Protein AF-H1SJ37-F1 (afdb_monomer_lite)

Foldseek 3Di:
DVPPDLAAAEEADPPCLPPPLEAADQCVQAVQVVVVSVVVSRRHYYHADPVQSVCCVVCSVCLLAVNDQADEDEDDDDLCSLNDVSVVLLVVLLVQLCVQCVVQVVDPPHDVVVSVVSSVVSQVVDDCVSCVSVSHDDHVHHDPADDDDPVPPAHPSQVSNLPNNQSRHHDRDDDPPDDPVVVPPRSHPYGYD

Radius of gyration: 22.65 Å; chains: 1; bounding box: 47×51×65 Å

Secondary structure (DSSP, 8-state):
-TT---S-EEE-SGGGTT-TTEEEE-HHHHHHHHHHHHHTT--EEEEPPHHHHHHHHHHHHHHHTT--S-EEE-----GGGG-HHHHHHHHHHHHHHHHHHHHHHT-TTS-HHHHHHHHHHHHHT--TTTTTTTSS--TTS--S--S-B-SSS-BHHHHHHHHHHHH--PPP-PPTT--GGGSSS----EEE-

Sequence (193 aa):
RAAGWKGYWIDAASSLRMKDDAIIVLDPVNLGVIKDALAKGVKNFIGGNCTVSCMMMGLGGLFQHDLIDWMTSMTYQAASGGGAQHMRELLTQFGTLNASVKSLLDNPASAILEIDRTILATQHGLSADETKQFGVPLAGNLIPWIDKDLGNGVSKEEWKAGAETKQDPGPRRRLPGRDRRRADRRRWPVRAH

InterPro domains:
  IPR012280 Semialdehyde dehydrogenase, dimerisation domain [PF02774] (59-167)
  IPR036291 NAD(P)-binding domain superfamily [SSF51735] (1-62)

pLDDT: mean 87.0, std 17.17, range [38.41, 98.56]

Structure (mmCIF, N/CA/C/O backbone):
data_AF-H1SJ37-F1
#
_entry.id   AF-H1SJ37-F1
#
loop_
_atom_site.group_PDB
_atom_site.id
_atom_site.type_symbol
_atom_site.label_atom_id
_atom_site.label_alt_id
_atom_site.label_comp_id
_atom_site.label_asym_id
_atom_site.label_entity_id
_atom_site.label_seq_id
_atom_site.pdbx_PDB_ins_code
_atom_site.Cartn_x
_atom_site.Cartn_y
_atom_site.Cartn_z
_atom_site.occupancy
_atom_site.B_iso_or_equiv
_atom_site.auth_seq_id
_atom_site.auth_comp_id
_atom_site.auth_asym_id
_atom_site.auth_atom_id
_atom_site.pdbx_PDB_model_num
ATOM 1 N N . ARG A 1 1 ? -12.167 21.259 14.407 1.00 58.62 1 ARG A N 1
ATOM 2 C CA . ARG A 1 1 ? -13.414 21.190 15.219 1.00 58.62 1 ARG A CA 1
ATOM 3 C C . ARG A 1 1 ? -13.707 22.484 16.002 1.00 58.62 1 ARG A C 1
ATOM 5 O O . ARG A 1 1 ? -14.467 22.452 16.957 1.00 58.62 1 ARG A O 1
ATOM 12 N N . ALA A 1 2 ? -13.192 23.640 15.571 1.00 57.69 2 ALA A N 1
ATOM 13 C CA . ALA A 1 2 ? -13.284 24.897 16.323 1.00 57.69 2 ALA A CA 1
ATOM 14 C C . ALA A 1 2 ? -14.695 25.531 16.390 1.00 57.69 2 ALA A C 1
ATOM 16 O O . ALA A 1 2 ? -14.888 26.486 17.127 1.00 57.69 2 ALA A O 1
ATOM 17 N N . ALA A 1 3 ? -15.686 24.997 15.665 1.00 71.94 3 ALA A N 1
ATOM 18 C CA . ALA A 1 3 ? -17.023 25.588 15.533 1.00 71.94 3 ALA A CA 1
ATOM 19 C C . ALA A 1 3 ? -18.129 24.901 16.373 1.00 71.94 3 ALA A C 1
ATOM 21 O O . ALA A 1 3 ? -19.308 25.106 16.111 1.00 71.94 3 ALA A O 1
ATOM 22 N N . GLY A 1 4 ? -17.786 24.037 17.340 1.00 85.50 4 GLY A N 1
ATOM 23 C CA . GLY A 1 4 ? -18.787 23.391 18.214 1.00 85.50 4 GLY A CA 1
ATOM 24 C C . GLY A 1 4 ? -19.669 22.325 17.540 1.00 85.50 4 GLY A C 1
ATOM 25 O O . GLY A 1 4 ? -20.708 21.951 18.079 1.00 85.50 4 GLY A O 1
ATOM 26 N N . TRP A 1 5 ? -19.269 21.824 16.369 1.00 88.62 5 TRP A N 1
ATOM 27 C CA . TRP A 1 5 ? -20.016 20.812 15.618 1.00 88.62 5 TRP A CA 1
ATOM 28 C C . TRP A 1 5 ? -20.057 19.453 16.342 1.00 88.62 5 TRP A C 1
ATOM 30 O O . TRP A 1 5 ? -19.019 18.941 16.763 1.00 88.62 5 TRP A O 1
ATOM 40 N N . LYS A 1 6 ? -21.259 18.866 16.453 1.00 89.31 6 LYS A N 1
ATOM 41 C CA . LYS A 1 6 ? -21.548 17.608 17.184 1.00 89.31 6 LYS A CA 1
ATOM 42 C C . LYS A 1 6 ? -22.060 16.465 16.287 1.00 89.31 6 LYS A C 1
ATOM 44 O O . LYS A 1 6 ? -22.651 15.505 16.783 1.00 89.31 6 LYS A O 1
ATOM 49 N N . GLY A 1 7 ? -21.900 16.600 14.970 1.00 94.25 7 GLY A N 1
ATOM 50 C CA . GLY A 1 7 ? -22.308 15.583 13.999 1.00 94.25 7 GLY A CA 1
ATOM 51 C C . GLY A 1 7 ? -21.370 14.373 13.966 1.00 94.25 7 GLY A C 1
ATOM 52 O O . GLY A 1 7 ? -20.367 14.326 14.674 1.00 94.25 7 GLY A O 1
ATOM 53 N N . TYR A 1 8 ? -21.718 13.386 13.141 1.00 96.69 8 TYR A N 1
ATOM 54 C CA . TYR A 1 8 ? -20.903 12.189 12.922 1.00 96.69 8 TYR A CA 1
ATOM 55 C C . TYR A 1 8 ? -19.739 12.478 11.977 1.00 96.69 8 TYR A C 1
ATOM 57 O O . TYR A 1 8 ? -19.958 12.882 10.839 1.00 96.69 8 TYR A O 1
ATOM 65 N N . TRP A 1 9 ? -18.514 12.238 12.437 1.00 96.88 9 TRP A N 1
ATOM 66 C CA . TRP A 1 9 ? -17.294 12.329 11.643 1.00 96.88 9 TRP A CA 1
ATOM 67 C C . TRP A 1 9 ? -16.893 10.941 11.149 1.00 96.88 9 TRP A C 1
ATOM 69 O O . TRP A 1 9 ? -16.486 10.101 11.955 1.00 96.88 9 TRP A O 1
ATOM 79 N N . ILE A 1 10 ? -16.997 10.725 9.839 1.00 96.94 10 ILE A N 1
ATOM 80 C CA . ILE A 1 10 ? -16.573 9.491 9.176 1.00 96.94 10 ILE A CA 1
ATOM 81 C C . ILE A 1 10 ? -15.348 9.807 8.325 1.00 96.94 10 ILE A C 1
ATOM 83 O O . ILE A 1 10 ? -15.395 10.727 7.511 1.00 96.94 10 ILE A O 1
ATOM 87 N N . ASP A 1 11 ? -14.252 9.081 8.536 1.00 95.25 11 ASP A N 1
ATOM 88 C CA . ASP A 1 11 ? -12.955 9.417 7.942 1.00 95.25 11 ASP A CA 1
ATOM 89 C C . ASP A 1 11 ? -12.167 8.164 7.556 1.00 95.25 11 ASP A C 1
ATOM 91 O O . ASP A 1 11 ? -12.225 7.156 8.252 1.00 95.25 11 ASP A O 1
ATOM 95 N N . ALA A 1 12 ? -11.395 8.232 6.475 1.00 91.88 12 ALA A N 1
ATOM 96 C CA . ALA A 1 12 ? -10.461 7.177 6.078 1.00 91.88 12 ALA A CA 1
ATOM 97 C C . ALA A 1 12 ? -9.034 7.426 6.609 1.00 91.88 12 ALA A C 1
ATOM 99 O O . ALA A 1 12 ? -8.207 6.508 6.646 1.00 91.88 12 ALA A O 1
ATOM 100 N N . ALA A 1 13 ? -8.727 8.661 7.020 1.00 90.56 13 ALA A N 1
ATOM 101 C CA . ALA A 1 13 ? -7.406 9.050 7.488 1.00 90.56 13 ALA A CA 1
ATOM 102 C C . ALA A 1 13 ? -7.042 8.386 8.824 1.00 90.56 13 ALA A C 1
ATOM 104 O O . ALA A 1 13 ? -7.863 8.212 9.722 1.00 90.56 13 ALA A O 1
ATOM 105 N N . SER A 1 14 ? -5.757 8.077 9.007 1.00 90.56 14 SER A N 1
ATOM 106 C CA . SER A 1 14 ? -5.282 7.378 10.207 1.00 90.56 14 SER A CA 1
ATOM 107 C C . SER A 1 14 ? -5.211 8.242 11.471 1.00 90.56 14 SER A C 1
ATOM 109 O O . SER A 1 14 ? -4.906 7.731 12.545 1.00 90.56 14 SER A O 1
ATOM 111 N N . SER A 1 15 ? -5.412 9.557 11.357 1.00 91.00 15 SER A N 1
ATOM 112 C CA . SER A 1 15 ? -5.109 10.551 12.401 1.00 91.00 15 SER A CA 1
ATOM 113 C C . SER A 1 15 ? -5.906 10.355 13.692 1.00 91.00 15 SER A C 1
ATOM 115 O O . SER A 1 15 ? -5.395 10.640 14.777 1.00 91.00 15 SER A O 1
ATOM 117 N N . LEU A 1 16 ? -7.141 9.864 13.580 1.00 92.81 16 LEU A N 1
ATOM 118 C CA . LEU A 1 16 ? -8.061 9.709 14.705 1.00 92.81 16 LEU A CA 1
ATOM 119 C C . LEU A 1 16 ? -8.241 8.258 15.164 1.00 92.81 16 LEU A C 1
ATOM 121 O O . LEU A 1 16 ? -8.891 8.052 16.180 1.00 92.81 16 LEU A O 1
ATOM 125 N N . ARG A 1 17 ? -7.659 7.265 14.474 1.00 93.44 17 ARG A N 1
ATOM 126 C CA . ARG A 1 17 ? -7.899 5.831 14.750 1.00 93.44 17 ARG A CA 1
ATOM 127 C C . ARG A 1 17 ? -7.677 5.460 16.217 1.00 93.44 17 ARG A C 1
ATOM 129 O O . ARG A 1 17 ? -8.529 4.838 16.833 1.00 93.44 17 ARG A O 1
ATOM 136 N N . MET A 1 18 ? -6.570 5.935 16.789 1.00 90.75 18 MET A N 1
ATOM 137 C CA . MET A 1 18 ? -6.158 5.608 18.158 1.00 90.75 18 MET A CA 1
ATOM 138 C C . MET A 1 18 ? -6.640 6.614 19.215 1.00 90.75 18 MET A C 1
ATOM 140 O O . MET A 1 18 ? -6.082 6.654 20.309 1.00 90.75 18 MET A O 1
ATOM 144 N N . LYS A 1 19 ? -7.598 7.493 18.894 1.00 92.38 19 LYS A N 1
ATOM 145 C CA . LYS A 1 19 ? -8.172 8.425 19.875 1.00 92.38 19 LYS A CA 1
ATOM 146 C C . LYS A 1 19 ? -9.245 7.722 20.703 1.00 92.38 19 LYS A C 1
ATOM 148 O O . LYS A 1 19 ? 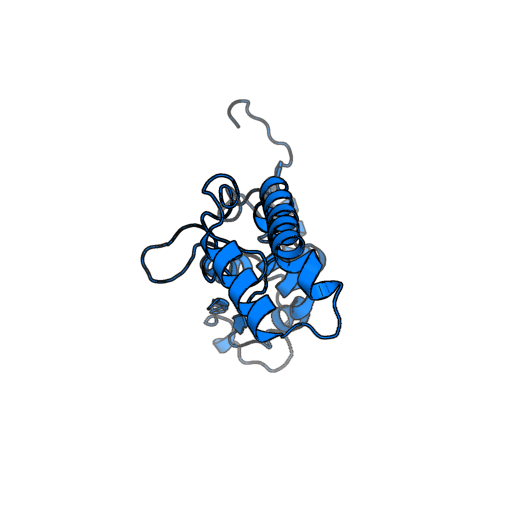-10.037 6.961 20.160 1.00 92.38 19 LYS A O 1
ATOM 153 N N . ASP A 1 20 ? -9.308 8.037 21.995 1.00 90.00 20 ASP A N 1
ATOM 154 C CA . ASP A 1 20 ? -10.260 7.419 22.932 1.00 90.00 20 ASP A CA 1
ATOM 155 C C . ASP A 1 20 ? -11.730 7.710 22.580 1.00 90.00 20 ASP A C 1
ATOM 157 O O . ASP A 1 20 ? -12.625 6.946 22.933 1.00 90.00 20 ASP A O 1
ATOM 161 N N . ASP A 1 21 ? -11.990 8.812 21.869 1.00 92.19 21 ASP A N 1
ATOM 162 C CA . ASP A 1 21 ? -13.317 9.218 21.402 1.00 92.19 21 ASP A CA 1
ATOM 163 C C . ASP A 1 21 ? -13.637 8.723 19.977 1.00 92.19 21 ASP A C 1
ATOM 165 O O . ASP A 1 21 ? -14.563 9.236 19.341 1.00 92.19 21 ASP A O 1
ATOM 169 N N . ALA A 1 22 ? -12.878 7.747 19.463 1.00 94.31 22 ALA A N 1
ATOM 170 C CA . ALA A 1 22 ? -13.032 7.192 18.125 1.00 94.31 22 ALA A CA 1
ATOM 171 C C . ALA A 1 22 ? -13.110 5.664 18.094 1.00 94.31 22 ALA A C 1
ATOM 173 O O . ALA A 1 22 ? -12.531 4.956 18.915 1.00 94.31 22 ALA A O 1
ATOM 174 N N . ILE A 1 23 ? -13.837 5.166 17.094 1.00 95.19 23 ILE A N 1
ATOM 175 C CA . ILE A 1 23 ? -13.996 3.741 16.812 1.00 95.19 23 ILE A CA 1
ATOM 176 C C . ILE A 1 23 ? -13.472 3.454 15.414 1.00 95.19 23 ILE A C 1
ATOM 178 O O . ILE A 1 23 ? -13.858 4.138 14.462 1.00 95.19 23 ILE A O 1
ATOM 182 N N . ILE A 1 24 ? -12.626 2.431 15.293 1.00 95.62 24 ILE A N 1
ATOM 183 C CA . ILE A 1 24 ? -12.291 1.858 13.992 1.00 95.62 24 ILE A CA 1
ATOM 184 C C . ILE A 1 24 ? -13.512 1.094 13.478 1.00 95.62 24 ILE A C 1
ATOM 186 O O . ILE A 1 24 ? -14.108 0.304 14.208 1.00 95.62 24 ILE A O 1
ATOM 190 N N . VAL A 1 25 ? -13.940 1.371 12.248 1.00 95.69 25 VAL A N 1
ATOM 191 C CA . VAL A 1 25 ? -15.130 0.739 11.668 1.00 95.69 25 VAL A CA 1
ATOM 192 C C . VAL A 1 25 ? -14.766 -0.395 10.723 1.00 95.69 25 VAL A C 1
ATOM 194 O O . VAL A 1 25 ? -14.058 -0.193 9.737 1.00 95.69 25 VAL A O 1
ATOM 197 N N . LEU A 1 26 ? -15.310 -1.575 11.018 1.00 95.50 26 LEU A N 1
ATOM 198 C CA . LEU A 1 26 ? -15.289 -2.748 10.155 1.00 95.50 26 LEU A CA 1
ATOM 199 C C . LEU A 1 26 ? -16.528 -3.596 10.468 1.00 95.50 26 LEU A C 1
ATOM 201 O O . LEU A 1 26 ? -16.450 -4.634 11.125 1.00 95.50 26 LEU A O 1
ATOM 205 N N . ASP A 1 27 ? -17.703 -3.120 10.055 1.00 94.75 27 ASP A N 1
ATOM 206 C CA . ASP A 1 27 ? -18.990 -3.630 10.531 1.00 94.75 27 ASP A CA 1
ATOM 207 C C . ASP A 1 27 ? -19.211 -5.147 10.353 1.00 94.75 27 ASP A C 1
ATOM 209 O O . ASP A 1 27 ? -19.750 -5.740 11.293 1.00 94.75 27 ASP A O 1
ATOM 213 N N . PRO A 1 28 ? -18.721 -5.846 9.304 1.00 92.75 28 PRO A N 1
ATOM 214 C CA . PRO A 1 28 ? -18.865 -7.304 9.232 1.00 92.75 28 PRO A CA 1
ATOM 215 C C . PRO A 1 28 ? -18.150 -8.040 10.377 1.00 92.75 28 PRO A C 1
ATOM 217 O O . PRO A 1 28 ? -18.473 -9.185 10.693 1.00 92.75 28 PRO A O 1
ATOM 220 N N . VAL A 1 29 ? -17.184 -7.380 11.019 1.00 90.88 29 VAL A N 1
ATOM 221 C CA . VAL A 1 29 ? -16.342 -7.923 12.086 1.00 90.88 29 VAL A CA 1
ATOM 222 C C . VAL A 1 29 ? -16.743 -7.375 13.456 1.00 90.88 29 VAL A C 1
ATOM 224 O O . VAL A 1 29 ? -16.808 -8.144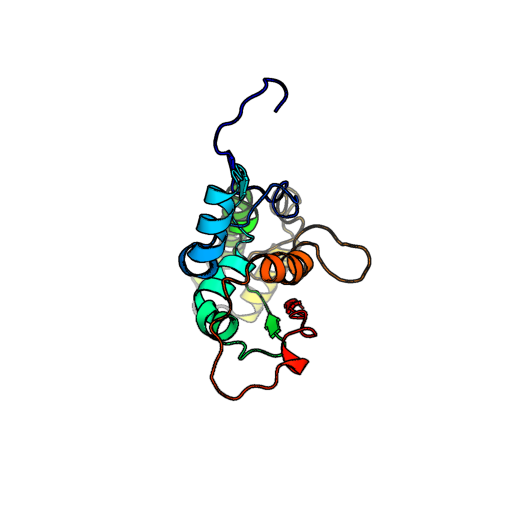 14.421 1.00 90.88 29 VAL A O 1
ATOM 227 N N . ASN A 1 30 ? -17.024 -6.071 13.556 1.00 92.06 30 ASN A N 1
ATOM 228 C CA . ASN A 1 30 ? -17.163 -5.356 14.826 1.00 92.06 30 ASN A CA 1
ATOM 229 C C . ASN A 1 30 ? -18.498 -4.590 15.003 1.00 92.06 30 ASN A C 1
ATOM 231 O O . ASN A 1 30 ? -18.584 -3.721 15.872 1.00 92.06 30 ASN A O 1
ATOM 235 N N . LEU A 1 31 ? -19.576 -4.945 14.279 1.00 94.12 31 LEU A N 1
ATOM 236 C CA . LEU A 1 31 ? -20.889 -4.267 14.367 1.00 94.12 31 LEU A CA 1
ATOM 237 C C . LEU A 1 31 ? -21.402 -4.050 15.803 1.00 94.12 31 LEU A C 1
ATOM 239 O O . LEU A 1 31 ? -22.011 -3.021 16.092 1.00 94.12 31 LEU A O 1
ATOM 243 N N . GLY A 1 32 ? -21.168 -5.005 16.711 1.00 91.38 32 GLY A N 1
ATOM 244 C CA . GLY A 1 32 ? -21.542 -4.864 18.123 1.00 91.38 32 GLY A CA 1
ATOM 245 C C . GLY A 1 32 ? -20.860 -3.671 18.805 1.00 91.38 32 GLY A C 1
ATOM 246 O O . GLY A 1 32 ? -21.528 -2.887 19.471 1.00 91.38 32 GLY A O 1
ATOM 247 N N . VAL A 1 33 ? -19.561 -3.475 18.556 1.00 91.69 33 VAL A N 1
ATOM 248 C CA . VAL A 1 33 ? -18.771 -2.351 19.092 1.00 91.69 33 VAL A CA 1
ATOM 249 C C . VAL A 1 33 ? -19.283 -1.024 18.540 1.00 91.69 33 VAL A C 1
ATOM 251 O O . VAL A 1 33 ? -19.452 -0.066 19.293 1.00 91.69 33 VAL A O 1
ATOM 254 N N . ILE A 1 34 ? -19.599 -0.978 17.242 1.00 94.56 34 ILE A N 1
ATOM 255 C CA . ILE A 1 34 ? -20.162 0.213 16.593 1.00 94.56 34 ILE A CA 1
ATOM 256 C C . ILE A 1 34 ? -21.507 0.586 17.233 1.00 94.56 34 ILE A C 1
ATOM 258 O O . ILE A 1 34 ? -21.720 1.746 17.585 1.00 94.56 34 ILE A O 1
ATOM 262 N N . LYS A 1 35 ? -22.408 -0.386 17.432 1.00 95.81 35 LYS A N 1
ATOM 263 C CA . LYS A 1 35 ? -23.717 -0.155 18.068 1.00 95.81 35 LYS A CA 1
ATOM 264 C C . LYS A 1 35 ? -23.584 0.332 19.513 1.00 95.81 35 LYS A C 1
ATOM 266 O O . LYS A 1 35 ? -24.246 1.301 19.884 1.00 95.81 35 LYS A O 1
ATOM 271 N N . ASP A 1 36 ? -22.699 -0.278 20.297 1.00 94.31 36 ASP A N 1
ATOM 272 C CA . ASP A 1 36 ? -22.436 0.135 21.679 1.00 94.31 36 ASP A CA 1
ATOM 273 C C . ASP A 1 36 ? -21.867 1.560 21.748 1.00 94.31 36 ASP A C 1
ATOM 275 O O . ASP A 1 36 ? -22.242 2.349 22.618 1.00 94.31 36 ASP A O 1
ATOM 279 N N . ALA A 1 37 ? -20.977 1.915 20.822 1.00 94.25 37 ALA A N 1
ATOM 280 C CA . ALA A 1 37 ? -20.398 3.250 20.733 1.00 94.25 37 ALA A CA 1
ATOM 281 C C . ALA A 1 37 ? -21.436 4.306 20.324 1.00 94.25 37 ALA A C 1
ATOM 283 O O . ALA A 1 37 ? -21.484 5.385 20.919 1.00 94.25 37 ALA A O 1
ATOM 284 N N . LEU A 1 38 ? -22.310 3.982 19.365 1.00 95.56 38 LEU A N 1
ATOM 285 C CA . LEU A 1 38 ? -23.435 4.837 18.979 1.00 95.56 38 LEU A CA 1
ATOM 286 C C . LEU A 1 38 ? -24.366 5.107 20.167 1.00 95.56 38 LEU A C 1
ATOM 288 O O . LEU A 1 38 ? -24.724 6.262 20.400 1.00 95.56 38 LEU A O 1
ATOM 292 N N . ALA A 1 39 ? -24.701 4.076 20.950 1.00 96.31 39 ALA A N 1
ATOM 293 C CA . ALA A 1 39 ? -25.526 4.210 22.152 1.00 96.31 39 ALA A CA 1
ATOM 294 C C . ALA A 1 39 ? -24.863 5.084 23.234 1.00 96.31 39 ALA A C 1
ATOM 296 O O . ALA A 1 39 ? -25.545 5.816 23.946 1.00 96.31 39 ALA A O 1
ATOM 297 N N . LYS A 1 40 ? -23.527 5.060 23.321 1.00 95.00 40 LYS A N 1
ATOM 298 C CA . LYS A 1 40 ? -22.723 5.914 24.216 1.00 95.00 40 LYS A CA 1
ATOM 299 C C . LYS A 1 40 ? -22.473 7.323 23.664 1.00 95.00 40 LYS A C 1
ATOM 301 O O . LYS A 1 40 ? -21.782 8.114 24.300 1.00 95.00 40 LYS A O 1
ATOM 306 N N . GLY A 1 41 ? -23.020 7.652 22.494 1.00 95.50 41 GLY A N 1
ATOM 307 C CA . GLY A 1 41 ? -22.913 8.980 21.895 1.00 95.50 41 GLY A CA 1
ATOM 308 C C . GLY A 1 41 ? -21.593 9.261 21.175 1.00 95.50 41 GLY A C 1
ATOM 309 O O . GLY A 1 41 ? -21.344 10.421 20.845 1.00 95.50 41 GLY A O 1
ATOM 310 N N . VAL A 1 42 ? -20.773 8.243 20.889 1.00 95.44 42 VAL A N 1
ATOM 311 C CA . VAL A 1 42 ? -19.542 8.399 20.096 1.00 95.44 42 VAL A CA 1
ATOM 312 C C . VAL A 1 42 ? -19.878 8.942 18.707 1.00 95.44 42 VAL A C 1
ATOM 314 O O . VAL A 1 42 ? -20.875 8.554 18.090 1.00 95.44 42 VAL A O 1
ATOM 317 N N . LYS A 1 43 ? -19.045 9.868 18.221 1.00 96.50 43 LYS A N 1
ATOM 318 C CA . LYS A 1 43 ? -19.246 10.565 16.944 1.00 96.50 43 LYS A CA 1
ATOM 319 C C . LYS A 1 43 ? -18.138 10.346 15.922 1.00 96.50 43 LYS A C 1
ATOM 321 O O . LYS A 1 43 ? -18.340 10.725 14.774 1.00 96.50 43 LYS A O 1
ATOM 326 N N . ASN A 1 44 ? -17.010 9.742 16.296 1.00 96.25 44 ASN A N 1
ATOM 327 C CA . ASN A 1 44 ? -15.874 9.555 15.394 1.00 96.25 44 ASN A CA 1
ATOM 328 C C . ASN A 1 44 ? -15.791 8.088 14.971 1.00 96.25 44 ASN A C 1
ATOM 330 O O . ASN A 1 44 ? -15.570 7.211 15.806 1.00 96.25 44 ASN A O 1
ATOM 334 N N . PHE A 1 45 ? -15.947 7.839 13.676 1.00 97.00 45 PHE A N 1
ATOM 335 C CA . PHE A 1 45 ? -15.954 6.508 13.081 1.00 97.00 45 PHE A CA 1
ATOM 336 C C . PHE A 1 45 ? -14.933 6.477 11.948 1.00 97.00 45 PHE A C 1
ATOM 338 O O . PHE A 1 45 ? -15.100 7.147 10.934 1.00 97.00 45 PHE A O 1
ATOM 345 N N . ILE A 1 46 ? -13.830 5.764 12.148 1.00 97.44 46 ILE A N 1
ATOM 346 C CA . ILE A 1 46 ? -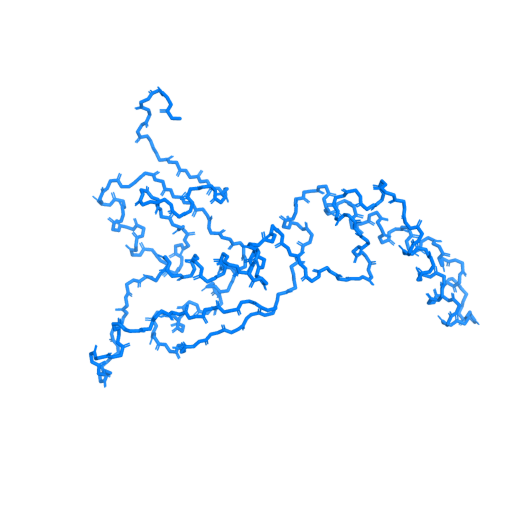12.631 5.896 11.321 1.00 97.44 46 ILE A CA 1
ATOM 347 C C . ILE A 1 46 ? -12.355 4.574 10.613 1.00 97.44 46 ILE A C 1
ATOM 349 O O . ILE A 1 46 ? -12.307 3.528 11.248 1.00 97.44 46 ILE A O 1
ATOM 353 N N . GLY A 1 47 ? -12.171 4.595 9.299 1.00 95.19 47 GLY A N 1
ATOM 354 C CA . GLY A 1 47 ? -11.763 3.415 8.546 1.00 95.19 47 GLY A CA 1
ATOM 355 C C 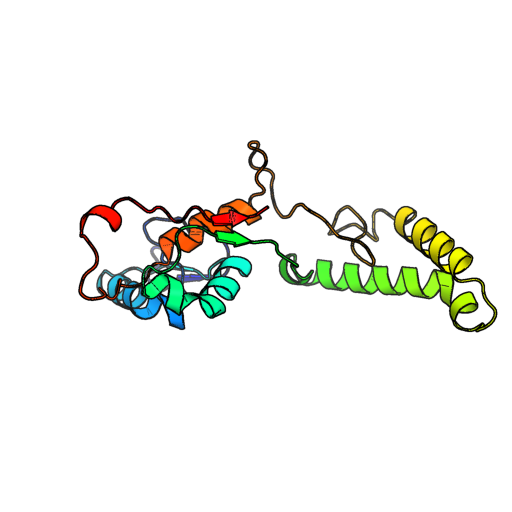. GLY A 1 47 ? -10.393 2.922 9.011 1.00 95.19 47 GLY A C 1
ATOM 356 O O . GLY A 1 47 ? -9.464 3.722 9.182 1.00 95.19 47 GLY A O 1
ATOM 357 N N . GLY A 1 48 ? -10.273 1.611 9.217 1.00 93.31 48 GLY A N 1
ATOM 358 C CA . GLY A 1 48 ? -9.014 0.961 9.576 1.00 93.31 48 GLY A CA 1
ATOM 359 C C . GLY A 1 48 ? -7.979 1.001 8.449 1.00 93.31 48 GLY A C 1
ATOM 360 O O . GLY A 1 48 ? -8.257 1.386 7.310 1.00 93.31 48 GLY A O 1
ATOM 361 N N . ASN A 1 49 ? -6.752 0.604 8.764 1.00 93.62 49 ASN A N 1
ATOM 362 C CA . ASN A 1 49 ? -5.704 0.362 7.786 1.00 93.62 49 ASN A CA 1
ATOM 363 C C . ASN A 1 49 ? -6.133 -0.744 6.802 1.00 93.62 49 ASN A C 1
ATOM 365 O O . ASN A 1 49 ? -6.755 -1.727 7.198 1.00 93.62 49 ASN A O 1
ATOM 369 N N . CYS A 1 50 ? -5.782 -0.604 5.521 1.00 92.38 50 CYS A N 1
ATOM 370 C CA . CYS A 1 50 ? -6.162 -1.558 4.479 1.00 92.38 50 CYS A CA 1
ATOM 371 C C . CYS A 1 50 ? -5.682 -2.989 4.773 1.00 92.38 50 CYS A C 1
ATOM 373 O O . CYS A 1 50 ? -6.451 -3.927 4.578 1.00 92.38 50 CYS A O 1
ATOM 375 N N . THR A 1 51 ? -4.464 -3.167 5.292 1.00 92.06 51 THR A N 1
ATOM 376 C CA . THR A 1 51 ? -3.925 -4.491 5.638 1.00 92.06 51 THR A CA 1
ATOM 377 C C . THR A 1 51 ? -4.732 -5.148 6.756 1.00 92.06 51 THR A C 1
ATOM 379 O O . THR A 1 51 ? -5.099 -6.317 6.643 1.00 92.06 51 THR A O 1
ATOM 382 N N . VAL A 1 52 ? -5.090 -4.381 7.790 1.00 91.31 52 VAL A N 1
ATOM 383 C CA . VAL A 1 52 ? -5.893 -4.849 8.930 1.00 91.31 52 VAL A CA 1
ATOM 384 C C . VAL A 1 52 ? -7.305 -5.191 8.488 1.00 91.31 52 VAL A C 1
ATOM 386 O O . VAL A 1 52 ? -7.773 -6.294 8.755 1.00 91.31 52 VAL A O 1
ATOM 389 N N . SER A 1 53 ? -7.960 -4.290 7.757 1.00 92.31 53 SER A N 1
ATOM 390 C CA . SER A 1 53 ? -9.319 -4.501 7.262 1.00 92.31 53 SER A CA 1
ATOM 391 C C . SER A 1 53 ? -9.401 -5.743 6.372 1.00 92.31 53 SER A C 1
ATOM 393 O O . SER A 1 53 ? -10.249 -6.603 6.599 1.00 92.31 53 SER A O 1
ATOM 395 N N . CYS A 1 54 ? -8.485 -5.903 5.409 1.00 92.25 54 CYS A N 1
ATOM 396 C CA . CYS A 1 54 ? -8.447 -7.083 4.541 1.00 92.25 54 CYS A CA 1
ATOM 397 C C . CYS A 1 54 ? -8.192 -8.377 5.329 1.00 92.25 54 CYS A C 1
ATOM 399 O O . CYS A 1 54 ? -8.877 -9.378 5.114 1.00 92.25 54 CYS A O 1
ATOM 401 N N . MET A 1 55 ? -7.246 -8.355 6.273 1.00 93.81 55 MET A N 1
ATOM 402 C CA . MET A 1 55 ? -6.954 -9.499 7.139 1.00 93.81 55 MET A CA 1
ATOM 403 C C . MET A 1 55 ? -8.177 -9.894 7.976 1.00 93.81 55 MET A C 1
ATOM 405 O O . MET A 1 55 ? -8.540 -11.069 8.031 1.00 93.81 55 MET A O 1
ATOM 409 N N . MET A 1 56 ? -8.839 -8.925 8.609 1.00 91.31 56 MET A N 1
ATOM 410 C CA . MET A 1 56 ? -9.994 -9.165 9.473 1.00 91.31 56 MET A CA 1
ATOM 411 C C . MET A 1 56 ? -11.228 -9.618 8.687 1.00 91.31 56 MET A C 1
ATOM 413 O O . MET A 1 56 ? -11.999 -10.426 9.197 1.00 91.31 56 MET A O 1
ATOM 417 N N . MET A 1 57 ? -11.391 -9.191 7.433 1.00 92.75 57 MET A N 1
ATOM 418 C CA . MET A 1 57 ? -12.442 -9.723 6.559 1.00 92.75 57 MET A CA 1
ATOM 419 C C . MET A 1 57 ? -12.247 -11.215 6.253 1.00 92.75 57 MET A C 1
ATOM 421 O O . MET A 1 57 ? -13.222 -11.961 6.221 1.00 92.75 57 MET A O 1
ATOM 425 N N . GLY A 1 58 ? -11.003 -11.669 6.066 1.00 92.19 58 GLY A N 1
ATOM 426 C CA . GLY A 1 58 ? -10.704 -13.085 5.816 1.00 92.19 58 GLY A CA 1
ATOM 427 C C . GLY A 1 58 ? -10.670 -13.952 7.080 1.00 92.19 58 GLY A C 1
ATOM 428 O O . GLY A 1 58 ? -11.060 -15.116 7.047 1.00 92.19 58 GLY A O 1
ATOM 429 N N . LEU A 1 59 ? -10.209 -13.395 8.204 1.00 92.25 59 LEU A N 1
ATOM 430 C CA . LEU A 1 59 ? -9.898 -14.149 9.426 1.00 92.25 59 LEU A CA 1
ATOM 431 C C . LEU A 1 59 ? -10.810 -13.813 10.614 1.00 92.25 59 LEU A C 1
ATOM 433 O O . LEU A 1 59 ? -10.639 -14.377 11.697 1.00 92.25 59 LEU A O 1
ATOM 437 N N . GLY A 1 60 ? -11.798 -12.932 10.436 1.00 88.38 60 GLY A N 1
ATOM 438 C CA . GLY A 1 60 ? -12.647 -12.405 11.509 1.00 88.38 60 GLY A CA 1
ATOM 439 C C . GLY A 1 60 ? -13.329 -13.485 12.349 1.00 88.38 60 GLY A C 1
ATOM 440 O O . GLY A 1 60 ? -13.388 -13.361 13.571 1.00 88.38 60 GLY A O 1
ATOM 441 N N . GLY A 1 61 ? -13.750 -14.595 11.735 1.00 89.06 61 GLY A N 1
ATOM 442 C CA . GLY A 1 61 ? -14.328 -15.732 12.460 1.00 89.06 61 GLY A CA 1
ATOM 443 C C . GLY A 1 61 ? -13.356 -16.371 13.461 1.00 89.06 61 GLY A C 1
ATOM 444 O O . GLY A 1 61 ? -13.737 -16.663 14.595 1.00 89.06 61 GLY A O 1
ATOM 445 N N . LEU A 1 62 ? -12.079 -16.528 13.095 1.00 90.88 62 LEU A N 1
ATOM 446 C CA . LEU A 1 62 ? -11.062 -17.082 13.997 1.00 90.88 62 LEU A CA 1
ATOM 447 C C . LEU A 1 62 ? -10.804 -16.153 15.193 1.00 90.88 62 LEU A C 1
ATOM 449 O O . LEU A 1 62 ? -10.639 -16.633 16.316 1.00 90.88 62 LEU A O 1
ATOM 453 N N . PHE A 1 63 ? -10.828 -14.834 14.970 1.00 87.31 63 PHE A N 1
ATOM 454 C CA . PHE A 1 63 ? -10.737 -13.834 16.038 1.00 87.31 63 PHE A CA 1
ATOM 455 C C . PHE A 1 63 ? -11.967 -13.860 16.958 1.00 87.31 63 PHE A C 1
ATOM 457 O O . PHE A 1 63 ? -11.818 -13.897 18.180 1.00 87.31 63 PHE A O 1
ATOM 464 N N . GLN A 1 64 ? -13.180 -13.898 16.397 1.00 84.94 64 GLN A N 1
ATOM 465 C CA . GLN A 1 64 ? -14.438 -13.921 17.161 1.00 84.94 64 GLN A CA 1
ATOM 466 C C . GLN A 1 64 ? -14.577 -15.166 18.054 1.00 84.94 64 GLN A C 1
ATOM 468 O O . GLN A 1 64 ? -15.203 -15.097 19.117 1.00 84.94 64 GLN A O 1
ATOM 473 N N . HIS A 1 65 ? -13.972 -16.283 17.640 1.00 86.50 65 HIS A N 1
ATOM 474 C CA . HIS A 1 65 ? -13.967 -17.555 18.365 1.00 86.50 65 HIS A CA 1
ATOM 475 C C . HIS A 1 65 ? -12.712 -17.798 19.223 1.00 86.50 65 HIS A C 1
ATOM 477 O O . HIS A 1 65 ? -12.574 -18.886 19.785 1.00 86.50 65 HIS A O 1
ATOM 483 N N . ASP A 1 66 ? -11.823 -16.805 19.371 1.00 85.12 66 ASP A N 1
ATOM 484 C CA . ASP A 1 66 ? -10.608 -16.900 20.202 1.00 85.12 66 ASP A CA 1
ATOM 485 C C . ASP A 1 66 ? -9.677 -18.060 19.775 1.00 85.12 66 ASP A C 1
ATOM 487 O O . ASP A 1 66 ? -9.074 -18.744 20.602 1.00 85.12 66 ASP A O 1
ATOM 491 N N . LEU A 1 67 ? -9.592 -18.353 18.473 1.00 90.31 67 LEU A N 1
ATOM 492 C CA . LEU A 1 67 ? -8.857 -19.522 17.961 1.00 90.31 67 LEU A CA 1
ATOM 493 C C . LEU A 1 67 ? -7.404 -19.239 17.587 1.00 90.31 67 LEU A C 1
ATOM 495 O O . LEU A 1 67 ? -6.612 -20.171 17.475 1.00 90.31 67 LEU A O 1
ATOM 499 N N . ILE A 1 68 ? -7.052 -17.975 17.403 1.00 85.62 68 ILE A N 1
ATOM 500 C CA . ILE A 1 68 ? -5.679 -17.574 17.108 1.00 85.62 68 ILE A CA 1
ATOM 501 C C . ILE A 1 68 ? -4.892 -17.629 18.439 1.00 85.62 68 ILE A C 1
ATOM 503 O O . ILE A 1 68 ? -5.468 -17.516 19.523 1.00 85.62 68 ILE A O 1
ATOM 507 N N . ASP A 1 69 ? -3.566 -17.752 18.403 1.00 84.44 69 ASP A N 1
ATOM 508 C CA . ASP A 1 69 ? -2.708 -17.469 19.576 1.00 84.44 69 ASP A CA 1
ATOM 509 C C . ASP A 1 69 ? -1.766 -16.294 19.286 1.00 84.44 69 ASP A C 1
ATOM 511 O O . ASP A 1 69 ? -1.633 -15.352 20.067 1.00 84.44 69 ASP A O 1
ATOM 515 N N . TRP A 1 70 ? -1.189 -16.310 18.090 1.00 87.12 70 TRP A N 1
ATOM 516 C CA . TRP A 1 70 ? -0.381 -15.251 17.505 1.00 87.12 70 TRP A CA 1
ATOM 517 C C . TRP A 1 70 ? -0.518 -15.305 15.981 1.00 87.12 70 TRP A C 1
ATOM 519 O O . TRP A 1 70 ? -1.033 -16.281 15.431 1.00 87.12 70 TRP A O 1
ATOM 529 N N . MET A 1 71 ? -0.076 -14.247 15.302 1.00 87.12 71 MET A N 1
ATOM 530 C CA . MET A 1 71 ? -0.051 -14.188 13.844 1.00 87.12 71 MET A CA 1
ATOM 531 C C . MET A 1 71 ? 1.170 -13.407 13.376 1.00 87.12 71 MET A C 1
ATOM 533 O O . MET A 1 71 ? 1.509 -12.366 13.943 1.00 87.12 71 MET A O 1
ATOM 537 N N . THR A 1 72 ? 1.792 -13.903 12.314 1.00 89.75 72 THR A N 1
ATOM 538 C CA . THR A 1 72 ? 2.751 -13.151 11.509 1.00 89.75 72 THR A CA 1
ATOM 539 C C . THR A 1 72 ? 2.158 -12.905 10.132 1.00 89.75 72 THR A C 1
ATOM 541 O O . THR A 1 72 ? 1.541 -13.813 9.576 1.00 89.75 72 THR A O 1
ATOM 544 N N . SER A 1 73 ? 2.338 -11.705 9.586 1.00 87.88 73 SER A N 1
ATOM 545 C CA . SER A 1 73 ? 1.814 -11.342 8.267 1.00 87.88 73 SER A CA 1
ATOM 546 C C . SER A 1 73 ? 2.938 -10.833 7.377 1.00 87.88 73 SER A C 1
ATOM 548 O O . SER A 1 73 ? 3.641 -9.907 7.770 1.00 87.88 73 SER A O 1
ATOM 550 N N . MET A 1 74 ? 3.065 -11.439 6.196 1.00 93.31 74 MET A N 1
ATOM 551 C CA . MET A 1 74 ? 3.942 -10.998 5.111 1.00 93.31 74 MET A CA 1
ATOM 552 C C . MET A 1 74 ? 3.046 -10.389 4.033 1.00 93.31 74 MET A C 1
ATOM 554 O O . MET A 1 74 ? 2.148 -11.068 3.528 1.00 93.31 74 MET A O 1
ATOM 558 N N . THR A 1 75 ? 3.230 -9.107 3.714 1.00 92.88 75 THR A N 1
ATOM 559 C CA . THR A 1 75 ? 2.281 -8.370 2.860 1.00 92.88 75 THR A CA 1
ATOM 560 C C . THR A 1 75 ? 2.843 -8.072 1.476 1.00 92.88 75 THR A C 1
ATOM 562 O O . THR A 1 75 ? 3.993 -7.675 1.337 1.00 92.88 75 THR A O 1
ATOM 565 N N . TYR A 1 76 ? 1.993 -8.199 0.456 1.00 95.31 76 TYR A N 1
ATOM 566 C CA . TYR A 1 76 ? 2.272 -7.773 -0.916 1.00 95.31 76 TYR A CA 1
ATOM 567 C C . TYR A 1 76 ? 1.346 -6.602 -1.238 1.00 95.31 76 TYR A C 1
ATOM 569 O O . TYR A 1 76 ? 0.251 -6.778 -1.773 1.00 95.31 76 TYR A O 1
ATOM 577 N N . GLN A 1 77 ? 1.734 -5.409 -0.793 1.00 95.38 77 GLN A N 1
ATOM 578 C CA . GLN A 1 77 ? 0.874 -4.231 -0.882 1.00 95.38 77 GLN A CA 1
ATOM 579 C C . GLN A 1 77 ? 0.951 -3.585 -2.266 1.00 95.38 77 GLN A C 1
ATOM 581 O O . GLN A 1 77 ? 2.019 -3.455 -2.858 1.00 95.38 77 GLN A O 1
ATOM 586 N N . ALA A 1 78 ? -0.203 -3.158 -2.777 1.00 95.81 78 ALA A N 1
ATOM 587 C CA . ALA A 1 78 ? -0.297 -2.496 -4.070 1.00 95.81 78 ALA A CA 1
ATOM 588 C C . ALA A 1 78 ? 0.077 -1.005 -3.982 1.00 95.81 78 ALA A C 1
ATOM 590 O O . ALA A 1 78 ? -0.184 -0.339 -2.978 1.00 95.81 78 ALA A O 1
ATOM 591 N N . ALA A 1 79 ? 0.571 -0.448 -5.094 1.00 96.31 79 ALA A N 1
ATOM 592 C CA . ALA A 1 79 ? 0.912 0.974 -5.232 1.00 96.31 79 ALA A CA 1
ATOM 593 C C . ALA A 1 79 ? -0.247 1.933 -4.902 1.00 96.31 79 ALA A C 1
ATOM 595 O O . ALA A 1 79 ? -0.017 3.079 -4.517 1.00 96.31 79 ALA A O 1
ATOM 596 N N . SER A 1 80 ? -1.499 1.471 -5.002 1.00 94.25 80 SER A N 1
ATOM 597 C CA . SER A 1 80 ? -2.680 2.253 -4.625 1.00 94.25 80 SER A CA 1
ATOM 598 C C . SER A 1 80 ? -2.672 2.697 -3.159 1.00 94.25 80 SER A C 1
ATOM 600 O O . SER A 1 80 ? -3.295 3.708 -2.849 1.00 94.25 80 SER A O 1
ATOM 602 N N . GLY A 1 81 ? -1.945 2.005 -2.271 1.00 91.06 81 GLY A N 1
ATOM 603 C CA . GLY A 1 81 ? -1.761 2.423 -0.875 1.00 91.06 81 GLY A CA 1
ATOM 604 C C . GLY A 1 81 ? -1.026 3.761 -0.723 1.00 91.06 81 GLY A C 1
ATOM 605 O O . GLY A 1 81 ? -1.320 4.513 0.203 1.00 91.06 81 GLY A O 1
ATOM 606 N N . GLY A 1 82 ? -0.136 4.102 -1.663 1.00 90.19 82 GLY A N 1
ATOM 607 C CA . GLY A 1 82 ? 0.516 5.417 -1.741 1.00 90.19 82 GLY A CA 1
ATOM 608 C C . GLY A 1 82 ? -0.328 6.483 -2.457 1.00 90.19 82 GLY A C 1
ATOM 609 O O . GLY A 1 82 ? -0.009 7.672 -2.427 1.00 90.19 82 GLY A O 1
ATOM 610 N N . GLY A 1 83 ? -1.426 6.087 -3.105 1.00 93.62 83 GLY A N 1
ATOM 611 C CA . GLY A 1 83 ? -2.333 6.972 -3.835 1.00 93.62 83 GLY A CA 1
ATOM 612 C C . GLY A 1 83 ? -2.085 7.036 -5.346 1.00 93.62 83 GLY A C 1
ATOM 613 O O . GLY A 1 83 ? -1.207 6.379 -5.903 1.00 93.62 83 GLY A O 1
ATOM 614 N N . ALA A 1 84 ? -2.889 7.848 -6.038 1.00 96.12 84 ALA A N 1
ATOM 615 C CA . ALA A 1 84 ? -2.973 7.833 -7.502 1.00 96.12 84 ALA A CA 1
ATOM 616 C C . ALA A 1 84 ? -1.646 8.147 -8.218 1.00 96.12 84 ALA A C 1
ATOM 618 O O . ALA A 1 84 ? -1.372 7.569 -9.266 1.00 96.12 84 ALA A O 1
ATOM 619 N N . GLN A 1 85 ? -0.810 9.035 -7.667 1.00 97.38 85 GLN A N 1
ATOM 620 C CA . GLN A 1 85 ? 0.485 9.364 -8.280 1.00 97.38 85 GLN A CA 1
ATOM 621 C C . GLN A 1 85 ? 1.470 8.191 -8.216 1.00 97.38 85 GLN A C 1
ATOM 623 O O . GLN A 1 85 ? 2.143 7.928 -9.205 1.00 97.38 85 GLN A O 1
ATOM 628 N N . HIS A 1 86 ? 1.479 7.423 -7.122 1.00 98.00 86 HIS A N 1
ATOM 629 C CA . HIS A 1 86 ? 2.288 6.206 -7.000 1.00 98.00 86 HIS A CA 1
ATOM 630 C C . HIS A 1 86 ? 1.873 5.148 -8.033 1.00 98.00 86 HIS A C 1
ATOM 632 O O . HIS A 1 86 ? 2.716 4.501 -8.647 1.00 98.00 86 HIS A O 1
ATOM 638 N N . MET A 1 87 ? 0.567 4.999 -8.286 1.00 98.25 87 MET A N 1
ATOM 639 C CA . MET A 1 87 ? 0.074 4.092 -9.331 1.00 98.25 87 MET A CA 1
ATOM 640 C C . MET A 1 87 ? 0.528 4.523 -10.729 1.00 98.25 87 MET A C 1
ATOM 642 O O . MET A 1 87 ? 0.921 3.679 -11.531 1.00 98.25 87 MET A O 1
ATOM 646 N N . ARG A 1 88 ? 0.480 5.829 -11.025 1.00 98.25 88 ARG A N 1
ATOM 647 C CA . ARG A 1 88 ? 0.960 6.367 -12.307 1.00 98.25 88 ARG A CA 1
ATOM 648 C C . ARG A 1 88 ? 2.461 6.155 -12.462 1.00 98.25 88 ARG A C 1
ATOM 650 O O . ARG A 1 88 ? 2.874 5.708 -13.521 1.00 98.25 88 ARG A O 1
ATOM 657 N N . GLU A 1 89 ? 3.241 6.411 -11.414 1.00 98.56 89 GLU A N 1
ATOM 658 C CA . GLU A 1 89 ? 4.685 6.158 -11.403 1.00 98.56 89 GLU A CA 1
ATOM 659 C C . GLU A 1 89 ? 5.006 4.691 -11.712 1.00 98.56 89 GLU A C 1
ATOM 661 O O . GLU A 1 89 ? 5.789 4.427 -12.619 1.00 98.56 89 GLU A O 1
ATOM 666 N N . LEU A 1 90 ? 4.335 3.736 -11.056 1.00 98.44 90 LEU A N 1
ATOM 667 C CA . LEU A 1 90 ? 4.536 2.307 -11.326 1.00 98.44 90 LEU A CA 1
ATOM 668 C C . LEU A 1 90 ? 4.268 1.945 -12.797 1.00 98.44 90 LEU A C 1
ATOM 670 O O . LEU A 1 90 ? 5.051 1.220 -13.411 1.00 98.44 90 LEU A O 1
ATOM 674 N N . LEU A 1 91 ? 3.165 2.439 -13.368 1.00 98.38 91 LEU A N 1
ATOM 675 C CA . LEU A 1 91 ? 2.818 2.174 -14.769 1.00 98.38 91 LEU A CA 1
ATOM 676 C C . LEU A 1 91 ? 3.828 2.804 -15.734 1.00 98.38 91 LEU A C 1
ATOM 678 O O . LEU A 1 91 ? 4.208 2.168 -16.716 1.00 98.38 91 LEU A O 1
ATOM 682 N N . THR A 1 92 ? 4.290 4.021 -15.441 1.00 98.38 92 THR A N 1
ATOM 683 C CA . THR A 1 92 ? 5.341 4.686 -16.218 1.00 98.38 92 THR A CA 1
ATOM 684 C C . THR A 1 92 ? 6.642 3.889 -16.171 1.00 98.38 92 THR A C 1
ATOM 686 O O . THR A 1 92 ? 7.206 3.619 -17.226 1.00 98.38 92 THR A O 1
ATOM 689 N N . GLN A 1 93 ? 7.077 3.433 -14.990 1.00 98.56 93 GLN A N 1
ATOM 690 C CA . GLN A 1 93 ? 8.285 2.614 -14.852 1.00 98.56 93 GLN A CA 1
ATOM 691 C C . GLN A 1 93 ? 8.188 1.316 -15.672 1.00 98.56 93 GLN A C 1
ATOM 693 O O . GLN A 1 93 ? 9.122 0.988 -16.399 1.00 98.56 93 GLN A O 1
ATOM 698 N N . PHE A 1 94 ? 7.052 0.602 -15.638 1.00 98.56 94 PHE A N 1
ATOM 699 C CA . PHE A 1 94 ? 6.853 -0.572 -16.503 1.00 98.56 94 PHE A CA 1
ATOM 700 C C . PHE A 1 94 ? 6.940 -0.229 -17.996 1.00 98.56 94 PHE A C 1
ATOM 702 O O . PHE A 1 94 ? 7.507 -1.006 -18.766 1.00 98.56 94 PHE A O 1
ATOM 709 N N . GLY A 1 95 ? 6.413 0.929 -18.402 1.00 98.44 95 GLY A N 1
ATOM 710 C CA . GLY A 1 95 ? 6.552 1.445 -19.762 1.00 98.44 95 GLY A CA 1
ATOM 711 C C . GLY A 1 95 ? 8.014 1.676 -20.153 1.00 98.44 95 GLY A C 1
ATOM 712 O O . GLY A 1 95 ? 8.440 1.189 -21.199 1.00 98.44 95 GLY A O 1
ATOM 713 N N . THR A 1 96 ? 8.793 2.347 -19.297 1.00 98.50 96 THR A N 1
ATOM 714 C CA . THR A 1 96 ? 10.230 2.592 -19.510 1.00 98.50 96 THR A CA 1
ATOM 715 C C . THR A 1 96 ? 11.007 1.281 -19.656 1.00 98.50 96 THR A C 1
ATOM 717 O O . THR A 1 96 ? 11.777 1.120 -20.603 1.00 98.50 96 THR A O 1
ATOM 720 N N . LEU A 1 97 ? 10.766 0.312 -18.765 1.00 98.50 97 LEU A N 1
ATOM 721 C CA . LEU A 1 97 ? 11.423 -0.997 -18.810 1.00 98.50 97 LEU A CA 1
ATOM 722 C C . LEU A 1 97 ? 11.059 -1.786 -20.072 1.00 98.50 97 LEU A C 1
ATOM 724 O O . LEU A 1 97 ? 11.931 -2.355 -20.718 1.00 98.50 97 LEU A O 1
ATOM 728 N N . ASN A 1 98 ? 9.783 -1.816 -20.460 1.00 98.56 98 ASN A N 1
ATOM 729 C CA . ASN A 1 98 ? 9.377 -2.518 -21.676 1.00 98.56 98 ASN A CA 1
ATOM 730 C C . ASN A 1 98 ? 9.986 -1.881 -22.934 1.00 98.56 98 ASN A C 1
ATOM 732 O O . ASN A 1 98 ? 10.452 -2.596 -23.823 1.00 98.56 98 ASN A O 1
ATOM 736 N N . ALA A 1 99 ? 10.010 -0.548 -22.997 1.00 98.50 99 ALA A N 1
ATOM 737 C CA . ALA A 1 99 ? 10.549 0.182 -24.136 1.00 98.50 99 ALA A CA 1
ATOM 738 C C . ALA A 1 99 ? 12.046 -0.088 -24.355 1.00 98.50 99 ALA A C 1
ATOM 740 O O . ALA A 1 99 ? 12.468 -0.185 -25.508 1.00 98.50 99 ALA A O 1
ATOM 741 N N . SER A 1 100 ? 12.839 -0.264 -23.289 1.00 98.31 100 SER A N 1
ATOM 742 C CA . SER A 1 100 ? 14.292 -0.463 -23.411 1.00 98.31 100 SER A CA 1
ATOM 743 C C . SER A 1 100 ? 14.692 -1.796 -24.047 1.00 98.31 100 SER A C 1
ATOM 745 O O . SER A 1 100 ? 15.767 -1.895 -24.634 1.00 98.31 100 SER A O 1
ATOM 747 N N . VAL A 1 101 ? 13.819 -2.805 -23.991 1.00 98.38 101 VAL A N 1
ATOM 748 C CA . VAL A 1 101 ? 14.069 -4.144 -24.555 1.00 98.38 101 VAL A CA 1
ATOM 749 C C . VAL A 1 101 ? 13.112 -4.517 -25.679 1.00 98.38 101 VAL A C 1
ATOM 751 O O . VAL A 1 101 ? 13.130 -5.656 -26.142 1.00 98.38 101 VAL A O 1
ATOM 754 N N . LYS A 1 102 ? 12.275 -3.585 -26.148 1.00 98.44 102 LYS A N 1
ATOM 755 C CA . LYS A 1 102 ? 11.230 -3.886 -27.133 1.00 98.44 102 LYS A CA 1
ATOM 756 C C . LYS A 1 102 ? 11.775 -4.569 -28.394 1.00 98.44 102 LYS A C 1
ATOM 758 O O . LYS A 1 102 ? 11.211 -5.564 -28.833 1.00 98.44 102 LYS A O 1
ATOM 763 N N . SER A 1 103 ? 12.884 -4.077 -28.944 1.00 98.06 103 SER A N 1
ATOM 764 C CA . SER A 1 103 ? 13.514 -4.669 -30.133 1.00 98.06 103 SER A CA 1
ATOM 765 C C . SER A 1 103 ? 14.027 -6.093 -29.894 1.00 98.06 103 SER A C 1
ATOM 767 O O . SER A 1 103 ? 13.947 -6.929 -30.790 1.00 98.06 103 SER A O 1
ATOM 769 N N . LEU A 1 104 ? 14.529 -6.379 -28.689 1.00 97.88 104 LEU A N 1
ATOM 770 C CA . LEU A 1 104 ? 14.966 -7.717 -28.293 1.00 97.88 104 LEU A CA 1
ATOM 771 C C . LEU A 1 104 ? 13.764 -8.653 -28.126 1.00 97.88 104 LEU A C 1
ATOM 773 O O . LEU A 1 104 ? 13.812 -9.784 -28.598 1.00 97.88 104 LEU A O 1
ATOM 777 N N . LEU A 1 105 ? 12.669 -8.176 -27.524 1.00 97.88 105 LEU A N 1
ATOM 778 C CA . LEU A 1 105 ? 11.428 -8.945 -27.371 1.00 97.88 105 LEU A CA 1
ATOM 779 C C . LEU A 1 105 ? 10.760 -9.270 -28.714 1.00 97.88 105 LEU A C 1
ATOM 781 O O . LEU A 1 105 ? 10.216 -10.359 -28.872 1.00 97.88 105 LEU A O 1
ATOM 785 N N . ASP A 1 106 ? 10.823 -8.354 -29.683 1.00 97.94 106 ASP A N 1
ATOM 786 C CA . ASP A 1 106 ? 10.278 -8.562 -31.030 1.00 97.94 106 ASP A CA 1
ATOM 787 C C . ASP A 1 106 ? 11.120 -9.575 -31.852 1.00 97.94 106 ASP A C 1
ATOM 789 O O . ASP A 1 106 ? 10.664 -10.067 -32.886 1.00 97.94 106 ASP A O 1
ATOM 793 N N . ASN A 1 107 ? 12.333 -9.926 -31.395 1.00 97.44 107 ASN A N 1
ATOM 794 C CA . ASN A 1 107 ? 13.210 -10.915 -32.021 1.00 97.44 107 ASN A CA 1
ATOM 795 C C . ASN A 1 107 ? 13.255 -12.230 -31.208 1.00 97.44 107 ASN A C 1
ATOM 797 O O . ASN A 1 107 ? 13.951 -12.290 -30.194 1.00 97.44 107 ASN A O 1
ATOM 801 N N . PRO A 1 108 ? 12.632 -13.331 -31.673 1.00 96.19 108 PRO A N 1
ATOM 802 C CA . PRO A 1 108 ? 12.609 -14.599 -30.937 1.00 96.19 108 PRO A CA 1
ATOM 803 C C . PRO A 1 108 ? 13.983 -15.278 -30.810 1.00 96.19 108 PRO A C 1
ATOM 805 O O . PRO A 1 108 ? 14.128 -16.204 -30.017 1.00 96.19 108 PRO A O 1
ATOM 808 N N . ALA A 1 109 ? 14.984 -14.851 -31.588 1.00 97.25 109 ALA A N 1
ATOM 809 C CA . ALA A 1 109 ? 16.354 -15.351 -31.498 1.00 97.25 109 ALA A CA 1
ATOM 810 C C . ALA A 1 109 ? 17.235 -14.548 -30.521 1.00 97.25 109 ALA A C 1
ATOM 812 O O . ALA A 1 109 ? 18.414 -14.871 -30.369 1.00 97.25 109 ALA A O 1
ATOM 813 N N . SER A 1 110 ? 16.710 -13.488 -29.895 1.00 96.75 110 SER A N 1
ATOM 814 C CA . SER A 1 110 ? 17.472 -12.683 -28.939 1.00 96.75 110 SER A CA 1
ATOM 815 C C . SER A 1 110 ? 17.840 -13.487 -27.687 1.00 96.75 110 SER A C 1
ATOM 817 O O . SER A 1 110 ? 17.128 -14.396 -27.252 1.00 96.75 110 SER A O 1
ATOM 819 N N . ALA A 1 111 ? 18.990 -13.162 -27.095 1.00 97.50 111 ALA A N 1
ATOM 820 C CA . ALA A 1 111 ? 19.437 -13.822 -25.879 1.00 97.50 111 ALA A CA 1
ATOM 821 C C . ALA A 1 111 ? 18.708 -13.242 -24.661 1.00 97.50 111 ALA A C 1
ATOM 823 O O . ALA A 1 111 ? 18.786 -12.047 -24.382 1.00 97.50 111 ALA A O 1
ATOM 824 N N . ILE A 1 112 ? 18.074 -14.099 -23.859 1.00 98.06 112 ILE A N 1
ATOM 825 C CA . ILE A 1 112 ? 17.351 -13.660 -22.654 1.00 98.06 112 ILE A CA 1
ATOM 826 C C . ILE A 1 112 ? 18.251 -12.943 -21.634 1.00 98.06 112 ILE A C 1
ATOM 828 O O . ILE A 1 112 ? 17.802 -12.032 -20.948 1.00 98.06 112 ILE A O 1
ATOM 832 N N . LEU A 1 113 ? 19.540 -13.298 -21.569 1.00 98.31 113 LEU A N 1
ATOM 833 C CA . LEU A 1 113 ? 20.510 -12.629 -20.695 1.00 98.31 113 LEU A CA 1
ATOM 834 C C . LEU A 1 113 ? 20.813 -11.190 -21.138 1.00 98.31 113 LEU A C 1
ATOM 836 O O . LEU A 1 113 ? 21.159 -10.351 -20.311 1.00 98.31 113 LEU A O 1
ATOM 840 N N . GLU A 1 114 ? 20.683 -10.890 -22.432 1.00 97.94 114 GLU A N 1
ATOM 841 C CA . GLU A 1 114 ? 20.814 -9.525 -22.945 1.00 97.94 114 GLU A CA 1
ATOM 842 C C . GLU A 1 114 ? 19.606 -8.673 -22.545 1.00 97.94 114 GLU A C 1
ATOM 844 O O . GLU A 1 114 ? 19.773 -7.530 -22.111 1.00 97.94 114 GLU A O 1
ATOM 849 N N . ILE A 1 115 ? 18.402 -9.253 -22.607 1.00 98.31 115 ILE A N 1
ATOM 850 C CA . ILE A 1 115 ? 17.171 -8.629 -22.107 1.00 98.31 115 ILE A CA 1
ATOM 851 C C . ILE A 1 115 ? 17.309 -8.334 -20.610 1.00 98.31 115 ILE A C 1
ATOM 853 O O . ILE A 1 115 ? 17.135 -7.187 -20.206 1.00 98.31 115 ILE A O 1
ATOM 857 N N . ASP A 1 116 ? 17.674 -9.330 -19.799 1.00 98.44 116 ASP A N 1
ATOM 858 C CA . ASP A 1 116 ? 17.834 -9.184 -18.345 1.00 98.44 116 ASP A CA 1
ATOM 859 C C . ASP A 1 116 ? 18.836 -8.078 -17.981 1.00 98.44 116 ASP A C 1
ATOM 861 O O . ASP A 1 116 ? 18.508 -7.142 -17.248 1.00 98.44 116 ASP A O 1
ATOM 865 N N . ARG A 1 117 ? 20.030 -8.103 -18.589 1.00 98.44 117 ARG A N 1
ATOM 866 C CA . ARG A 1 117 ? 21.058 -7.077 -18.375 1.00 98.44 117 ARG A CA 1
ATOM 867 C C . ARG A 1 117 ? 20.565 -5.677 -18.744 1.00 98.44 117 ARG A C 1
ATOM 869 O O . ARG A 1 117 ? 20.885 -4.714 -18.045 1.00 98.44 117 ARG A O 1
ATOM 876 N N . THR A 1 118 ? 19.811 -5.555 -19.834 1.00 98.38 118 THR A N 1
ATOM 877 C CA . THR A 1 118 ? 19.275 -4.269 -20.301 1.00 98.38 118 THR A CA 1
ATOM 878 C C . THR A 1 118 ? 18.173 -3.758 -19.376 1.00 98.38 118 THR A C 1
ATOM 880 O O . THR A 1 118 ? 18.180 -2.577 -19.025 1.00 98.38 118 THR A O 1
ATOM 883 N N . ILE A 1 119 ? 17.278 -4.635 -18.909 1.00 98.44 119 ILE A N 1
ATOM 884 C CA . ILE A 1 119 ? 16.262 -4.302 -17.902 1.00 98.44 119 ILE A CA 1
ATOM 885 C C . ILE A 1 119 ? 16.927 -3.814 -16.617 1.00 98.44 119 ILE A C 1
ATOM 887 O O . ILE A 1 119 ? 16.585 -2.732 -16.144 1.00 98.44 119 ILE A O 1
ATOM 891 N N . LEU A 1 120 ? 17.905 -4.552 -16.086 1.00 98.31 120 LEU A N 1
ATOM 892 C CA . LEU A 1 120 ? 18.586 -4.199 -14.839 1.00 98.31 120 LEU A CA 1
ATOM 893 C C . LEU A 1 120 ? 19.312 -2.850 -14.952 1.00 98.31 120 LEU A C 1
ATOM 895 O O . LEU A 1 120 ? 19.183 -1.995 -14.075 1.00 98.31 120 LEU A O 1
ATOM 899 N N . ALA A 1 121 ? 20.031 -2.625 -16.057 1.00 98.44 121 ALA A N 1
ATOM 900 C CA . ALA A 1 121 ? 20.701 -1.352 -16.316 1.00 98.44 121 ALA A CA 1
ATOM 901 C C . ALA A 1 121 ? 19.702 -0.190 -16.437 1.00 98.44 121 ALA A C 1
ATOM 903 O O . ALA A 1 121 ? 19.952 0.885 -15.896 1.00 98.44 121 ALA A O 1
ATOM 904 N N . THR A 1 122 ? 18.560 -0.413 -17.096 1.00 98.38 122 THR A N 1
ATOM 905 C CA . THR A 1 122 ? 17.491 0.591 -17.222 1.00 98.38 122 THR A CA 1
ATOM 906 C C . THR A 1 122 ? 16.873 0.899 -15.860 1.00 98.38 122 THR A C 1
ATOM 908 O O . THR A 1 122 ? 16.735 2.063 -15.505 1.00 98.38 122 THR A O 1
ATOM 911 N N . GLN A 1 123 ? 16.545 -0.128 -15.070 1.00 98.06 123 GLN A N 1
ATOM 912 C CA . GLN A 1 123 ? 15.936 0.020 -13.747 1.00 98.06 123 GLN A CA 1
ATOM 913 C C . GLN A 1 123 ? 16.851 0.799 -12.791 1.00 98.06 123 GLN A C 1
ATOM 915 O O . GLN A 1 123 ? 16.385 1.700 -12.100 1.00 98.06 123 GLN A O 1
ATOM 920 N N . HIS A 1 124 ? 18.155 0.501 -12.782 1.00 97.56 124 HIS A N 1
ATOM 921 C CA . HIS A 1 124 ? 19.142 1.242 -11.987 1.00 97.56 124 HIS A CA 1
ATOM 922 C C . HIS A 1 124 ? 19.415 2.658 -12.517 1.00 97.56 124 HIS A C 1
ATOM 924 O O . HIS A 1 124 ? 19.884 3.509 -11.764 1.00 97.56 124 HIS A O 1
ATOM 930 N N . GLY A 1 125 ? 19.153 2.901 -13.803 1.00 97.69 125 GLY A N 1
ATOM 931 C CA . GLY A 1 125 ? 19.328 4.193 -14.461 1.00 97.69 125 GLY A CA 1
ATOM 932 C C . GLY A 1 125 ? 18.102 5.106 -14.416 1.00 97.69 125 GLY A C 1
ATOM 933 O O . GLY A 1 125 ? 18.172 6.197 -14.981 1.00 97.69 125 GLY A O 1
ATOM 934 N N . LEU A 1 126 ? 16.996 4.686 -13.783 1.00 97.94 126 LEU A N 1
ATOM 935 C CA . LEU A 1 126 ? 15.796 5.515 -13.652 1.00 97.94 126 LEU A CA 1
ATOM 936 C C . LEU A 1 126 ? 16.124 6.833 -12.945 1.00 97.94 126 LEU A C 1
ATOM 938 O O . LEU A 1 126 ? 16.822 6.872 -11.930 1.00 97.94 126 LEU A O 1
ATOM 942 N N . SER A 1 127 ? 15.610 7.924 -13.503 1.00 97.44 127 SER A N 1
ATOM 943 C CA . SER A 1 127 ? 15.852 9.266 -12.985 1.00 97.44 127 SER A CA 1
ATOM 944 C C . SER A 1 127 ? 15.103 9.531 -11.674 1.00 97.44 127 SER A C 1
ATOM 946 O O . SER A 1 127 ? 14.110 8.880 -11.352 1.00 97.44 127 SER A O 1
ATOM 948 N N . ALA A 1 128 ? 15.528 10.566 -10.942 1.00 96.50 128 ALA A N 1
ATOM 949 C CA . ALA A 1 128 ? 14.850 11.000 -9.718 1.00 96.50 128 ALA A CA 1
ATOM 950 C C . ALA A 1 128 ? 13.379 11.404 -9.947 1.00 96.50 128 ALA A C 1
ATOM 952 O O . ALA A 1 128 ? 12.566 11.297 -9.031 1.00 96.50 128 ALA A O 1
ATOM 953 N N . ASP A 1 129 ? 13.031 11.852 -11.158 1.00 96.25 129 ASP A N 1
ATOM 954 C CA . ASP A 1 129 ? 11.647 12.161 -11.527 1.00 96.25 129 ASP A CA 1
ATOM 955 C C . ASP A 1 129 ? 10.814 10.891 -11.770 1.00 96.25 129 ASP A C 1
ATOM 957 O O . ASP A 1 129 ? 9.627 10.870 -11.444 1.00 96.25 129 ASP A O 1
ATOM 961 N N . GLU A 1 130 ? 11.423 9.820 -12.289 1.00 96.56 130 GLU A N 1
ATOM 962 C CA . GLU A 1 130 ? 10.773 8.518 -12.517 1.00 96.56 130 GLU A CA 1
ATOM 963 C C . GLU A 1 130 ? 10.602 7.688 -11.237 1.00 96.56 130 GLU A C 1
ATOM 965 O O . GLU A 1 130 ? 9.796 6.756 -11.209 1.00 96.56 130 GLU A O 1
ATOM 970 N N . THR A 1 131 ? 11.336 8.019 -10.175 1.00 98.00 131 THR A N 1
ATOM 971 C CA . THR A 1 131 ? 11.217 7.403 -8.844 1.00 98.00 131 THR A CA 1
ATOM 972 C C . THR A 1 131 ? 10.757 8.406 -7.788 1.00 98.00 131 THR A C 1
ATOM 974 O O . THR A 1 131 ? 11.044 8.245 -6.604 1.00 98.00 131 THR A O 1
ATOM 977 N N . LYS A 1 132 ? 10.098 9.494 -8.191 1.00 97.69 132 LYS A N 1
ATOM 978 C CA . LYS A 1 132 ? 9.801 10.633 -7.315 1.00 97.69 132 LYS A CA 1
ATOM 979 C C . LYS A 1 132 ? 8.900 10.277 -6.134 1.00 97.69 132 LYS A C 1
ATOM 981 O O . LYS A 1 132 ? 9.054 10.853 -5.059 1.00 97.69 132 LYS A O 1
ATOM 986 N N . GLN A 1 133 ? 7.921 9.400 -6.340 1.00 97.50 133 GLN A N 1
ATOM 987 C CA . GLN A 1 133 ? 6.963 9.001 -5.315 1.00 97.50 133 GLN A CA 1
ATOM 988 C C . GLN A 1 133 ? 7.550 7.921 -4.401 1.00 97.50 133 GLN A C 1
ATOM 990 O O . GLN A 1 133 ? 7.491 8.061 -3.182 1.00 97.50 133 GLN A O 1
ATOM 995 N N . PHE A 1 134 ? 8.145 6.869 -4.973 1.00 97.12 134 PHE A N 1
ATOM 996 C CA . PHE A 1 134 ? 8.684 5.746 -4.195 1.00 97.12 134 PHE A CA 1
ATOM 997 C C . PHE A 1 134 ? 10.106 5.969 -3.659 1.00 97.12 134 PHE A C 1
ATOM 999 O 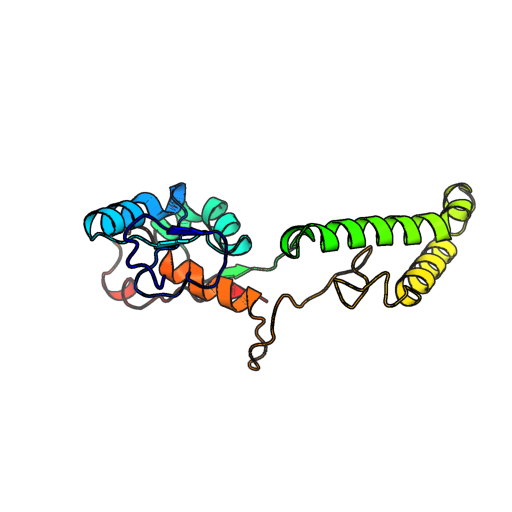O . PHE A 1 134 ? 10.546 5.248 -2.766 1.00 97.12 134 PHE A O 1
ATOM 1006 N N . GLY A 1 135 ? 10.847 6.931 -4.206 1.00 96.94 135 GLY A N 1
ATOM 1007 C CA . GLY A 1 135 ? 12.269 7.171 -3.933 1.00 96.94 135 GLY A CA 1
ATOM 1008 C C . GLY A 1 135 ? 13.217 6.181 -4.619 1.00 96.94 135 GLY A C 1
ATOM 1009 O O . GLY A 1 135 ? 14.378 6.508 -4.842 1.00 96.94 135 GLY A O 1
ATOM 1010 N N . VAL A 1 136 ? 12.727 4.992 -4.978 1.00 97.44 136 VAL A N 1
ATOM 1011 C CA . VAL A 1 136 ? 13.461 3.912 -5.650 1.00 97.44 136 VAL A CA 1
ATOM 1012 C C . VAL A 1 136 ? 12.562 3.206 -6.679 1.00 97.44 136 VAL A C 1
ATOM 1014 O O . VAL A 1 136 ? 11.337 3.349 -6.617 1.00 97.44 136 VAL A O 1
ATOM 1017 N N . PRO A 1 137 ? 13.125 2.425 -7.620 1.00 98.00 137 PRO A N 1
ATOM 1018 C CA . PRO A 1 137 ? 12.337 1.651 -8.577 1.00 98.00 137 PRO A CA 1
ATOM 1019 C C . PRO A 1 137 ? 11.431 0.616 -7.900 1.00 98.00 137 PRO A C 1
ATOM 1021 O O . PRO A 1 137 ? 11.899 -0.162 -7.065 1.00 98.00 137 PRO A O 1
ATOM 1024 N N . LEU A 1 138 ? 10.162 0.561 -8.319 1.00 98.25 138 LEU A N 1
ATOM 1025 C CA . LEU A 1 138 ? 9.204 -0.469 -7.905 1.00 98.25 138 LEU A CA 1
ATOM 1026 C C . LEU A 1 138 ? 8.893 -1.464 -9.034 1.00 98.25 138 LEU A C 1
ATOM 1028 O O . LEU A 1 138 ? 8.717 -2.649 -8.767 1.00 98.25 138 LEU A O 1
ATOM 1032 N N . ALA A 1 139 ? 8.815 -1.024 -10.295 1.00 97.88 139 ALA A N 1
ATOM 1033 C CA . ALA A 1 139 ? 8.527 -1.934 -11.407 1.00 97.88 139 ALA A CA 1
ATOM 1034 C C . ALA A 1 139 ? 9.642 -2.980 -11.563 1.00 97.88 139 ALA A C 1
ATOM 1036 O O . ALA A 1 139 ? 10.804 -2.625 -11.751 1.00 97.88 139 ALA A O 1
ATOM 1037 N N . GLY A 1 140 ? 9.292 -4.268 -11.489 1.00 95.44 140 GLY A N 1
ATOM 1038 C CA . GLY A 1 140 ? 10.271 -5.363 -11.494 1.00 95.44 140 GLY A CA 1
ATOM 1039 C C . GLY A 1 140 ? 11.110 -5.460 -10.212 1.00 95.44 140 GLY A C 1
ATOM 1040 O O . GLY A 1 140 ? 12.175 -6.068 -10.239 1.00 95.44 140 GLY A O 1
ATOM 1041 N N . ASN A 1 141 ? 10.664 -4.841 -9.116 1.00 97.31 141 ASN A N 1
ATOM 1042 C CA . ASN A 1 141 ? 11.341 -4.822 -7.822 1.00 97.31 141 ASN A CA 1
ATOM 1043 C C . ASN A 1 141 ? 10.312 -4.902 -6.670 1.00 97.31 141 ASN A C 1
ATOM 1045 O O . ASN A 1 141 ? 9.107 -5.027 -6.895 1.00 97.31 141 ASN A O 1
ATOM 1049 N N . LEU A 1 142 ? 10.782 -4.834 -5.425 1.00 97.50 142 LEU A N 1
ATOM 1050 C CA . LEU A 1 142 ? 9.966 -4.666 -4.225 1.00 97.50 142 LEU A CA 1
ATOM 1051 C C . LEU A 1 142 ? 10.629 -3.684 -3.253 1.00 97.50 142 LEU A C 1
ATOM 1053 O O . LEU A 1 142 ? 11.843 -3.497 -3.274 1.00 97.50 142 LEU A O 1
ATOM 1057 N N . ILE A 1 143 ? 9.826 -3.066 -2.383 1.00 96.88 143 ILE A N 1
ATOM 1058 C CA . ILE A 1 143 ? 10.305 -2.154 -1.337 1.00 96.88 143 ILE A CA 1
ATOM 1059 C C . ILE A 1 143 ? 9.904 -2.752 0.018 1.00 96.88 143 ILE A C 1
ATOM 1061 O O . ILE A 1 143 ? 8.715 -2.752 0.341 1.00 96.88 143 ILE A O 1
ATOM 1065 N N . PRO A 1 144 ? 10.855 -3.267 0.820 1.00 95.62 144 PRO A N 1
ATOM 1066 C CA . PRO A 1 144 ? 10.560 -3.969 2.070 1.00 95.62 144 PRO A CA 1
ATOM 1067 C C . PRO A 1 144 ? 10.394 -3.004 3.259 1.00 95.62 144 PRO A C 1
ATOM 1069 O O . PRO A 1 144 ? 10.764 -3.329 4.381 1.00 95.62 144 PRO A O 1
ATOM 1072 N N . TRP A 1 145 ? 9.900 -1.785 3.018 1.00 94.94 145 TRP A N 1
ATOM 1073 C CA . TRP A 1 145 ? 9.651 -0.791 4.062 1.00 94.94 145 TRP A CA 1
ATOM 1074 C C . TRP A 1 145 ? 8.535 0.165 3.642 1.00 94.94 145 TRP A C 1
ATOM 1076 O O . TRP A 1 145 ? 8.624 0.805 2.595 1.00 94.94 145 TRP A O 1
ATOM 1086 N N . ILE A 1 146 ? 7.482 0.282 4.456 1.00 93.56 146 ILE A N 1
ATOM 1087 C CA . ILE A 1 146 ? 6.322 1.134 4.160 1.00 93.56 146 ILE A CA 1
ATOM 1088 C C . ILE A 1 146 ? 6.046 2.062 5.349 1.00 93.56 146 ILE A C 1
ATOM 1090 O O . ILE A 1 146 ? 5.900 1.613 6.484 1.00 93.56 146 ILE A O 1
ATOM 1094 N N . ASP A 1 147 ? 5.899 3.363 5.070 1.00 91.19 147 ASP A N 1
ATOM 1095 C CA . ASP A 1 147 ? 5.707 4.430 6.069 1.00 91.19 147 ASP A CA 1
ATOM 1096 C C . ASP A 1 147 ? 6.953 4.631 6.973 1.00 91.19 147 ASP A C 1
ATOM 1098 O O . ASP A 1 147 ? 8.025 4.068 6.751 1.00 91.19 147 ASP A O 1
ATOM 1102 N N . LYS A 1 148 ? 6.852 5.532 7.954 1.00 91.62 148 LYS A N 1
ATOM 1103 C CA . LYS A 1 148 ? 7.968 5.989 8.795 1.00 91.62 148 LYS A CA 1
ATOM 1104 C C . LYS A 1 148 ? 8.622 4.853 9.584 1.00 91.62 148 LYS A C 1
ATOM 1106 O O . LYS A 1 148 ? 7.927 3.988 10.110 1.00 91.62 148 LYS A O 1
ATOM 1111 N N . ASP A 1 149 ? 9.938 4.936 9.760 1.00 93.06 149 ASP A N 1
ATOM 1112 C CA . ASP A 1 149 ? 10.659 4.156 10.768 1.00 93.06 149 ASP A CA 1
ATOM 1113 C C . ASP A 1 149 ? 10.298 4.648 12.181 1.00 93.06 149 ASP A C 1
ATOM 1115 O O . ASP A 1 149 ? 10.261 5.854 12.446 1.00 93.06 149 ASP A O 1
ATOM 1119 N N . LEU A 1 150 ? 9.993 3.713 13.082 1.00 91.50 150 LEU A N 1
ATOM 1120 C CA . LEU A 1 150 ? 9.700 3.987 14.489 1.00 91.50 150 LEU A CA 1
ATOM 1121 C C . LEU A 1 150 ? 10.947 3.928 15.391 1.00 91.50 150 LEU A C 1
ATOM 1123 O O . LEU A 1 150 ? 10.834 4.149 16.597 1.00 91.50 150 LEU A O 1
ATOM 1127 N N . GLY A 1 151 ? 12.127 3.642 14.832 1.00 92.00 151 GLY A N 1
ATOM 1128 C CA . GLY A 1 151 ? 13.415 3.613 15.533 1.00 92.00 151 GLY A CA 1
ATOM 1129 C C . GLY A 1 151 ? 13.660 2.345 16.354 1.00 92.00 151 GLY A C 1
ATOM 1130 O O . GLY A 1 151 ? 14.624 2.268 17.112 1.00 92.00 151 GLY A O 1
ATOM 1131 N N . ASN A 1 152 ? 12.787 1.348 16.230 1.00 89.75 152 ASN A N 1
ATOM 1132 C CA . ASN A 1 152 ? 12.854 0.066 16.933 1.00 89.75 152 ASN A CA 1
ATOM 1133 C C . ASN A 1 152 ? 12.890 -1.135 15.970 1.00 89.75 152 ASN A C 1
ATOM 1135 O O . ASN A 1 152 ? 12.594 -2.256 16.386 1.00 89.75 152 ASN A O 1
ATOM 1139 N N . GLY A 1 153 ? 13.224 -0.893 14.697 1.00 90.25 153 GLY A N 1
ATOM 1140 C CA . GLY A 1 153 ? 13.246 -1.916 13.650 1.00 90.25 153 GLY A CA 1
ATOM 1141 C C . GLY A 1 153 ? 11.859 -2.349 13.172 1.00 90.25 153 GLY A C 1
ATOM 1142 O O . GLY A 1 153 ? 11.732 -3.455 12.662 1.00 90.25 153 GLY A O 1
ATOM 1143 N N . VAL A 1 154 ? 10.833 -1.517 13.387 1.00 89.81 154 VAL A N 1
ATOM 1144 C CA . VAL A 1 154 ? 9.456 -1.757 12.940 1.00 89.81 154 VAL A CA 1
ATOM 1145 C C . VAL A 1 154 ? 8.977 -0.543 12.155 1.00 89.81 154 VAL A C 1
ATOM 1147 O O . VAL A 1 154 ? 9.073 0.596 12.630 1.00 89.81 154 VAL A O 1
ATOM 1150 N N . SER A 1 155 ? 8.426 -0.775 10.969 1.00 92.50 155 SER A N 1
ATOM 1151 C CA . SER A 1 155 ? 7.803 0.289 10.188 1.00 92.50 155 SER A CA 1
ATOM 1152 C C . SER A 1 155 ? 6.463 0.709 10.803 1.00 92.50 155 SER A C 1
ATOM 1154 O O . SER A 1 155 ? 5.765 -0.052 11.483 1.00 92.50 155 SER A O 1
ATOM 1156 N N . LYS A 1 156 ? 6.041 1.953 10.573 1.00 91.69 156 LYS A N 1
ATOM 1157 C CA . LYS A 1 156 ? 4.741 2.422 11.065 1.00 91.69 156 LYS A CA 1
ATOM 1158 C C . LYS A 1 156 ? 3.581 1.619 10.466 1.00 91.69 156 LYS A C 1
ATOM 1160 O O . LYS A 1 156 ? 2.547 1.496 11.123 1.00 91.69 156 LYS A O 1
ATOM 1165 N N . GLU A 1 157 ? 3.732 1.065 9.264 1.00 91.88 157 GLU A N 1
ATOM 1166 C CA . GLU A 1 157 ? 2.736 0.177 8.661 1.00 91.88 157 GLU A CA 1
ATOM 1167 C C . GLU A 1 157 ? 2.620 -1.157 9.416 1.00 91.88 157 GLU A C 1
ATOM 1169 O O . GLU A 1 157 ? 1.513 -1.558 9.781 1.00 91.88 157 GLU A O 1
ATOM 1174 N N . GLU A 1 158 ? 3.744 -1.783 9.776 1.00 90.81 158 GLU A N 1
ATOM 1175 C CA . GLU A 1 158 ? 3.763 -2.994 10.609 1.00 90.81 158 GLU A CA 1
ATOM 1176 C C . GLU A 1 158 ? 3.151 -2.758 11.995 1.00 90.81 158 GLU A C 1
ATOM 1178 O O . GLU A 1 158 ? 2.388 -3.579 12.515 1.00 90.81 158 GLU A O 1
ATOM 1183 N N . TRP A 1 159 ? 3.448 -1.608 12.603 1.00 91.25 159 TRP A N 1
ATOM 1184 C CA . TRP A 1 159 ? 2.899 -1.249 13.906 1.00 91.25 159 TRP A CA 1
ATOM 1185 C C . TRP A 1 159 ? 1.370 -1.113 13.883 1.00 91.25 159 TRP A C 1
ATOM 1187 O O . TRP A 1 159 ? 0.703 -1.580 14.815 1.00 91.25 159 TRP A O 1
ATOM 1197 N N . LYS A 1 160 ? 0.798 -0.521 12.820 1.00 89.25 160 LYS A N 1
ATOM 1198 C CA . LYS A 1 160 ? -0.664 -0.383 12.666 1.00 89.25 160 LYS A CA 1
ATOM 1199 C C . LYS A 1 160 ? -1.347 -1.746 12.697 1.00 89.25 160 LYS A C 1
ATOM 1201 O O . LYS A 1 160 ? -2.382 -1.870 13.349 1.0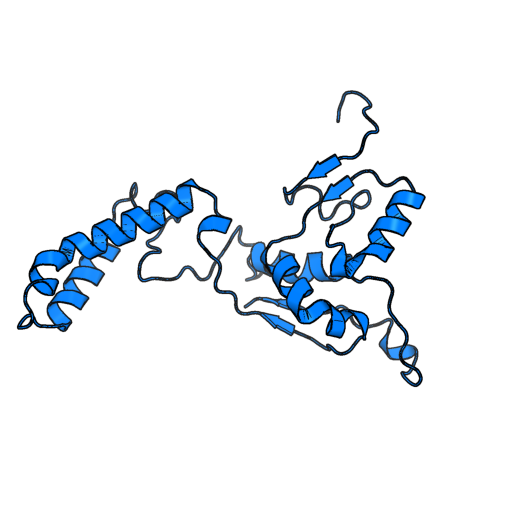0 89.25 160 LYS A O 1
ATOM 1206 N N . ALA A 1 161 ? -0.746 -2.771 12.085 1.00 87.56 161 ALA A N 1
ATOM 1207 C CA . ALA A 1 161 ? -1.304 -4.121 12.070 1.00 87.56 161 ALA A CA 1
ATOM 1208 C C . ALA A 1 161 ? -1.572 -4.653 13.487 1.00 87.56 161 ALA A C 1
ATOM 1210 O O . ALA A 1 161 ? -2.657 -5.152 13.791 1.00 87.56 161 ALA A O 1
ATOM 1211 N N . GLY A 1 162 ? -0.607 -4.484 14.393 1.00 85.12 162 GLY A N 1
ATOM 1212 C CA . GLY A 1 162 ? -0.748 -4.898 15.787 1.00 85.12 162 GLY A CA 1
ATOM 1213 C C . GLY A 1 162 ? -1.578 -3.955 16.657 1.00 85.12 162 GLY A C 1
ATOM 1214 O O . GLY A 1 162 ? -2.168 -4.415 17.638 1.00 85.12 162 GLY A O 1
ATOM 1215 N N . ALA A 1 163 ? -1.599 -2.655 16.361 1.00 86.75 163 ALA A N 1
ATOM 1216 C CA . ALA A 1 163 ? -2.338 -1.664 17.141 1.00 86.75 163 ALA A CA 1
ATOM 1217 C C . ALA A 1 163 ? -3.843 -1.696 16.838 1.00 86.75 163 ALA A C 1
ATOM 1219 O O . ALA A 1 163 ? -4.648 -1.807 17.762 1.00 86.75 163 ALA A O 1
ATOM 1220 N N . GLU A 1 164 ? -4.215 -1.661 15.558 1.00 87.12 164 GLU A N 1
ATOM 1221 C CA . GLU A 1 164 ? -5.608 -1.536 15.122 1.00 87.12 164 GLU A CA 1
ATOM 1222 C C . GLU A 1 164 ? -6.387 -2.852 15.328 1.00 87.12 164 GLU A C 1
ATOM 1224 O O . GLU A 1 164 ? -7.496 -2.829 15.858 1.00 87.12 164 GLU A O 1
ATOM 1229 N N . THR A 1 165 ? -5.766 -4.021 15.098 1.00 83.19 165 THR A N 1
ATOM 1230 C CA . THR A 1 165 ? -6.384 -5.340 15.384 1.00 83.19 165 THR A CA 1
ATOM 1231 C C . THR A 1 165 ? -6.809 -5.495 16.854 1.00 83.19 165 THR A C 1
ATOM 1233 O O . THR A 1 165 ? -7.755 -6.215 17.171 1.00 83.19 165 THR A O 1
ATOM 1236 N N . LYS A 1 166 ? -6.120 -4.823 17.791 1.00 76.06 166 LYS A N 1
ATOM 1237 C CA . LYS A 1 166 ? -6.453 -4.870 19.227 1.00 76.06 166 LYS A CA 1
ATOM 1238 C C . LYS A 1 166 ? -7.630 -3.974 19.606 1.00 76.06 166 LYS A C 1
ATOM 1240 O O . LYS A 1 166 ? -8.237 -4.231 20.643 1.00 76.06 166 LYS A O 1
ATOM 1245 N N . GLN A 1 167 ? -7.924 -2.945 18.814 1.00 67.44 167 GLN A N 1
ATOM 1246 C CA . GLN A 1 167 ? -9.072 -2.057 19.019 1.00 67.44 167 GLN A CA 1
ATOM 1247 C C . GLN A 1 167 ? -10.358 -2.639 18.417 1.00 67.44 167 GLN A C 1
ATOM 1249 O O . GLN A 1 167 ? -11.445 -2.360 18.916 1.00 67.44 167 GLN A O 1
ATOM 1254 N N . ASP A 1 168 ? -10.218 -3.517 17.420 1.00 60.56 168 ASP A N 1
ATOM 1255 C CA . ASP A 1 168 ? -11.320 -4.137 16.684 1.00 60.56 168 ASP A CA 1
ATOM 1256 C C . ASP A 1 168 ? -12.006 -5.392 17.273 1.00 60.56 168 ASP A C 1
ATOM 1258 O O . ASP A 1 168 ? -12.918 -5.893 16.604 1.00 60.56 168 ASP A O 1
ATOM 1262 N N . PRO A 1 169 ? -11.674 -5.974 18.453 1.00 56.03 169 PRO A N 1
ATOM 1263 C CA . PRO A 1 169 ? -12.306 -7.222 18.843 1.00 56.03 169 PRO A CA 1
ATOM 1264 C C . PRO A 1 169 ? -13.774 -6.959 19.184 1.00 56.03 169 PRO A C 1
ATOM 1266 O O . PRO A 1 169 ? -14.112 -6.435 20.246 1.00 56.03 169 PRO A O 1
ATOM 1269 N N . GLY A 1 170 ? -14.648 -7.363 18.261 1.00 51.31 170 GLY A N 1
ATOM 1270 C CA . GLY A 1 170 ? -16.078 -7.487 18.482 1.00 51.31 170 GLY A CA 1
ATOM 1271 C C . GLY A 1 170 ? -16.403 -8.301 19.746 1.00 51.31 170 GLY A C 1
ATOM 1272 O O . GLY A 1 170 ? -15.532 -8.958 20.330 1.00 51.31 170 GLY A O 1
ATOM 1273 N N . PRO A 1 171 ? -17.666 -8.289 20.201 1.00 43.62 171 PRO A N 1
ATOM 1274 C CA . PRO A 1 171 ? -18.071 -9.029 21.392 1.00 43.62 171 PRO A CA 1
ATOM 1275 C C . PRO A 1 171 ? -17.696 -10.517 21.278 1.00 43.62 171 PRO A C 1
ATOM 1277 O O . PRO A 1 171 ? -18.074 -11.205 20.330 1.00 43.62 171 PRO A O 1
ATOM 1280 N N . ARG A 1 172 ? -16.934 -11.021 22.259 1.00 53.59 172 ARG A N 1
ATOM 1281 C CA . ARG A 1 172 ? -16.416 -12.399 22.266 1.00 53.59 172 ARG A CA 1
ATOM 1282 C C . ARG A 1 172 ? -17.558 -13.397 22.460 1.00 53.59 172 ARG A C 1
ATOM 1284 O O . ARG A 1 172 ? -18.185 -13.421 23.524 1.00 53.59 172 ARG A O 1
ATOM 1291 N N . ARG A 1 173 ? -17.794 -14.276 21.481 1.00 44.00 173 ARG A N 1
ATOM 1292 C CA . ARG A 1 173 ? -18.746 -15.385 21.635 1.00 44.00 173 ARG A CA 1
ATOM 1293 C C . ARG A 1 173 ? -18.064 -16.496 22.437 1.00 44.00 173 ARG A C 1
ATOM 1295 O O . ARG A 1 173 ? -17.155 -17.161 21.952 1.00 44.00 173 ARG A O 1
ATOM 1302 N N . ARG A 1 174 ? -18.463 -16.667 23.701 1.00 43.84 174 ARG A N 1
ATOM 1303 C CA . ARG A 1 174 ? -17.898 -17.693 24.594 1.00 43.84 174 ARG A CA 1
ATOM 1304 C C . ARG A 1 174 ? -18.210 -19.090 24.049 1.00 43.84 174 ARG A C 1
ATOM 1306 O O . ARG A 1 174 ? -19.375 -19.470 23.984 1.00 43.84 174 ARG A O 1
ATOM 1313 N N . LEU A 1 175 ? -17.177 -19.858 23.709 1.00 43.94 175 LEU A N 1
ATOM 1314 C CA . LEU A 1 175 ? -17.311 -21.299 23.500 1.00 43.94 175 LEU A CA 1
ATOM 1315 C C . LEU A 1 175 ? -17.460 -21.996 24.870 1.00 43.94 175 LEU A C 1
ATOM 1317 O O . LEU A 1 175 ? -16.703 -21.665 25.792 1.00 43.94 175 LEU A O 1
ATOM 1321 N N . PRO A 1 176 ? -18.406 -22.938 25.044 1.00 39.72 176 PRO A N 1
ATOM 1322 C CA . PRO A 1 176 ? -18.513 -23.720 26.274 1.00 39.72 176 PRO A CA 1
ATOM 1323 C C . PRO A 1 176 ? -17.218 -24.513 26.525 1.00 39.72 176 PRO A C 1
ATOM 1325 O O . PRO A 1 176 ? -16.724 -25.181 25.623 1.00 39.72 176 PRO A O 1
ATOM 1328 N N . GLY A 1 177 ? -16.664 -24.444 27.742 1.00 51.16 177 GLY A N 1
ATOM 1329 C CA . GLY A 1 177 ? -15.556 -25.311 28.182 1.00 51.16 177 GLY A CA 1
ATOM 1330 C C . GLY A 1 177 ? -14.136 -24.722 28.175 1.00 51.16 177 GLY A C 1
ATOM 1331 O O . GLY A 1 177 ? -13.211 -25.420 28.581 1.00 51.16 177 GLY A O 1
ATOM 1332 N N . ARG A 1 178 ? -13.917 -23.457 27.781 1.00 50.03 178 ARG A N 1
ATOM 1333 C CA . ARG A 1 178 ? -12.588 -22.813 27.908 1.00 50.03 178 ARG A CA 1
ATOM 1334 C C . ARG A 1 178 ? -12.418 -22.058 29.232 1.00 50.03 178 ARG A C 1
ATOM 1336 O O . ARG A 1 178 ? -13.247 -21.228 29.603 1.00 50.03 178 ARG A O 1
ATOM 1343 N N . ASP A 1 179 ? -11.311 -22.347 29.919 1.00 42.38 179 ASP A N 1
ATOM 1344 C CA . ASP A 1 179 ? -10.923 -21.790 31.220 1.00 42.38 179 ASP A CA 1
ATOM 1345 C C . ASP A 1 179 ? -10.841 -20.247 31.205 1.00 42.38 179 ASP A C 1
ATOM 1347 O O . ASP A 1 179 ? -10.220 -19.634 30.329 1.00 42.38 179 ASP A O 1
ATOM 1351 N N . ARG A 1 180 ? -11.446 -19.616 32.222 1.00 45.44 180 ARG A N 1
ATOM 1352 C CA . ARG A 1 180 ? -11.551 -18.156 32.402 1.00 45.44 180 ARG A CA 1
ATOM 1353 C C . ARG A 1 180 ? -10.184 -17.463 32.458 1.00 45.44 180 ARG A C 1
ATOM 1355 O O . ARG A 1 180 ? -10.101 -16.277 32.157 1.00 45.44 180 ARG A O 1
ATOM 1362 N N . ARG A 1 181 ? -9.110 -18.184 32.799 1.00 40.12 181 ARG A N 1
ATOM 1363 C CA . ARG A 1 181 ? -7.767 -17.610 33.013 1.00 40.12 181 ARG A CA 1
ATOM 1364 C C . ARG A 1 181 ? -6.999 -17.260 31.733 1.00 40.12 181 ARG A C 1
ATOM 1366 O O . ARG A 1 181 ? -6.057 -16.475 31.798 1.00 40.12 181 ARG A O 1
ATOM 1373 N N . ARG A 1 182 ? -7.382 -17.801 30.568 1.00 43.03 182 ARG A N 1
ATOM 1374 C CA . ARG A 1 182 ? -6.708 -17.512 29.280 1.00 43.03 182 ARG A CA 1
ATOM 1375 C C . ARG A 1 182 ? -7.256 -16.278 28.553 1.00 43.03 182 ARG A C 1
ATOM 1377 O O . ARG A 1 182 ? -6.565 -15.756 27.683 1.00 43.03 182 ARG A O 1
ATOM 1384 N N . ALA A 1 183 ? -8.451 -15.803 28.911 1.00 40.88 183 ALA A N 1
ATOM 1385 C CA . ALA A 1 183 ? -9.124 -14.689 28.234 1.00 40.88 183 ALA A CA 1
ATOM 1386 C C . ALA A 1 183 ? -8.556 -13.303 28.598 1.00 40.88 183 ALA A C 1
ATOM 1388 O O . ALA A 1 183 ? -8.683 -12.370 27.805 1.00 40.88 183 ALA A O 1
ATOM 1389 N N . ASP A 1 184 ? -7.922 -13.177 29.766 1.00 38.62 184 ASP A N 1
ATOM 1390 C CA . ASP A 1 184 ? -7.481 -11.892 30.335 1.00 38.62 184 ASP A CA 1
ATOM 1391 C C . ASP A 1 184 ? -6.017 -11.540 29.992 1.00 38.62 184 ASP A C 1
ATOM 1393 O O . ASP A 1 184 ? -5.533 -10.451 30.278 1.00 38.62 184 ASP A O 1
ATOM 1397 N N . ARG A 1 185 ? -5.277 -12.470 29.364 1.00 38.41 185 ARG A N 1
ATOM 1398 C CA . ARG A 1 185 ? -3.817 -12.351 29.167 1.00 38.41 185 ARG A CA 1
ATOM 1399 C C . ARG A 1 185 ? -3.321 -12.396 27.725 1.00 38.41 185 ARG A C 1
ATOM 1401 O O . ARG A 1 185 ? -2.123 -12.239 27.507 1.00 38.41 185 ARG A O 1
ATOM 1408 N N . ARG A 1 186 ? -4.189 -12.564 26.726 1.00 44.78 186 ARG A N 1
ATOM 1409 C CA . ARG A 1 186 ? -3.747 -12.621 25.324 1.00 44.78 186 ARG A CA 1
ATOM 1410 C C . ARG A 1 186 ? -3.964 -11.296 24.617 1.00 44.78 186 ARG A C 1
ATOM 1412 O O . ARG A 1 186 ? -4.989 -11.052 23.992 1.00 44.78 186 ARG A O 1
ATOM 1419 N N . ARG A 1 187 ? -2.960 -10.424 24.729 1.00 47.31 187 ARG A N 1
ATOM 1420 C CA . ARG A 1 187 ? -2.717 -9.396 23.713 1.00 47.31 187 ARG A CA 1
ATOM 1421 C C . ARG A 1 187 ? -2.301 -10.144 22.455 1.00 47.31 187 ARG A C 1
ATOM 1423 O O . ARG A 1 187 ? -1.230 -10.730 22.480 1.00 47.31 187 ARG A O 1
ATOM 1430 N N . TRP A 1 188 ? -3.113 -10.116 21.401 1.00 49.00 188 TRP A N 1
ATOM 1431 C CA . TRP A 1 188 ? -2.742 -10.593 20.067 1.00 49.00 188 TRP A CA 1
ATOM 1432 C C . TRP A 1 188 ? -1.419 -9.938 19.638 1.00 49.00 188 TRP A C 1
ATOM 1434 O O . TRP A 1 188 ? -1.422 -8.744 19.317 1.00 49.00 188 TRP A O 1
ATOM 1444 N N . PRO A 1 189 ? -0.265 -10.627 19.677 1.00 47.91 189 PRO A N 1
ATOM 1445 C CA . PRO A 1 189 ? 0.958 -10.076 19.134 1.00 47.91 189 PRO A CA 1
ATOM 1446 C C . PRO A 1 189 ? 0.910 -10.361 17.635 1.00 47.91 189 PRO A C 1
ATOM 1448 O O . PRO A 1 189 ? 1.349 -11.414 17.186 1.00 47.91 189 PRO A O 1
ATOM 1451 N N . VAL A 1 190 ? 0.305 -9.450 16.872 1.00 51.97 190 VAL A N 1
ATOM 1452 C CA . VAL A 1 190 ? 0.512 -9.423 15.423 1.00 51.97 190 VAL A CA 1
ATOM 1453 C C . VAL A 1 190 ? 1.875 -8.778 15.210 1.00 51.97 190 VAL A C 1
ATOM 1455 O O . VAL A 1 190 ? 2.073 -7.625 15.600 1.00 51.97 190 VAL A O 1
ATOM 1458 N N . ARG A 1 191 ? 2.822 -9.545 14.671 1.00 48.25 191 ARG A N 1
ATOM 1459 C CA . ARG A 1 191 ? 4.089 -9.013 14.160 1.00 48.25 191 ARG A CA 1
ATOM 1460 C C . ARG A 1 191 ? 4.005 -9.040 12.641 1.00 48.25 191 ARG A C 1
ATOM 1462 O O . ARG A 1 191 ? 3.796 -10.103 12.064 1.00 48.25 191 ARG A O 1
ATOM 1469 N N . ALA A 1 192 ? 4.108 -7.884 12.012 1.00 49.72 192 ALA A N 1
ATOM 1470 C CA . ALA A 1 192 ? 4.401 -7.826 10.590 1.00 49.72 192 ALA A CA 1
ATOM 1471 C C . ALA A 1 192 ? 5.933 -7.815 10.448 1.00 49.72 192 ALA A C 1
ATOM 1473 O O . ALA A 1 192 ? 6.617 -7.220 11.285 1.00 49.72 192 ALA A O 1
ATOM 1474 N N . HIS A 1 193 ? 6.435 -8.586 9.490 1.00 39.31 193 HIS A N 1
ATOM 1475 C CA . HIS A 1 193 ? 7.850 -8.744 9.162 1.00 39.31 193 HIS A CA 1
ATOM 1476 C C . HIS A 1 193 ? 8.021 -8.585 7.653 1.00 39.31 193 HIS A C 1
ATOM 1478 O O . HIS A 1 193 ? 7.015 -8.786 6.930 1.00 39.31 193 HIS A O 1
#

Organism: NCBI:txid1127483